Protein AF-A0A1N7B747-F1 (afdb_monomer)

Solvent-accessible surface area (backbone atoms only — not comparable to full-atom values): 20179 Å² total; per-residue (Å²): 132,94,66,78,78,57,37,46,50,71,60,48,48,53,53,44,42,54,52,52,53,54,42,43,75,76,70,49,91,70,92,67,55,51,69,54,52,53,54,49,34,42,75,73,53,39,35,42,80,45,71,60,94,89,54,96,56,47,30,40,25,69,22,74,66,39,51,50,52,51,52,52,54,51,47,70,76,54,73,73,61,86,43,60,37,65,49,50,54,48,46,47,53,51,39,43,48,52,28,66,46,71,64,88,61,69,70,73,42,52,61,50,47,53,64,40,40,72,53,39,61,69,42,41,79,65,37,79,80,69,80,90,83,75,68,55,66,72,58,50,50,54,50,51,50,52,47,49,51,55,52,51,52,50,57,51,46,47,54,53,49,40,53,49,51,54,49,50,52,53,51,51,54,49,53,59,60,71,51,87,66,54,76,65,55,50,49,51,54,46,53,54,48,55,50,50,48,51,67,27,66,51,31,42,36,47,50,55,35,51,48,51,62,67,34,70,66,55,39,47,53,47,49,52,21,43,54,53,45,63,70,36,79,63,42,71,75,47,52,74,65,60,45,51,44,60,77,39,39,71,61,50,53,52,50,51,52,47,54,43,50,50,50,54,55,49,48,58,50,53,52,54,48,47,71,68,67,50,54,57,58,57,54,36,52,53,50,49,53,50,52,51,51,51,52,53,50,61,70,42,52,88,80,52,61,99,84,58,83,83,88,72,82,82,84,69,92,74,80,81,83,86,50,79,86,74,65,72,81,88,60,87,86,68,77,69,78,80,79,81,77,77,85,81,133

Foldseek 3Di:
DPDDQKDFPVRQLVVQQVVVVVVVVVVDDDPDRSVVVVVVCVVVQQKDWDDDVPDPGIIIGGDPVNVVVVVVVVCVVDPPLLCLQVLVVVLLVLLLVLLVQQDDDPPVCVVVVVVVVVVVVVCCVVCVVPDDDHDDLVVSQVSLVVSLVSLVVSLVSLVVLLVVVVVLLVVLLVVLLPDPDDLVVNVVSVVVSLVCSCVPSNNVSLVSNVCQLPPPVNVVSLLVSLCSSLVDPSVVVDDPVSSVCSNCRSVSSVVSSVVSVVSSVVSVVVSVCVSVVCVSVVSSVVVVVVVVVVVVVVVCVVVDDPPDDPPDDPPPPDDDCPDPVVDDDDDPVPPPDDPDDDDDD

Secondary structure (DSSP, 8-state):
----S-EEHHHHHHHHHHHHHHHHHTT----S-HHHHHHHHHHTTSEEEE--TT-SS-EEEE-HHHHHHHHHHHHHHS--GGGHHHHHHHHHHHHHHHHHHT---HHHHHHHHHHHHHHHHHHHHHHTTT---PPPHHHHHHHHHHHHHHHHHHHHHHHHHHHHHHHHHHHHHHHHHH--S-HHHHHHHHHHHHHHHHSSHHHHHHHHHHHHHH-HHHHHHHHHHHHHHHTSGGGGSS-HHHHHHHHHHHHHHHHHHHHHHHHHHHHHHHHHHHHHS-HHHHHHHHHHHHHHHHHHHHHHTTTS-TT----------------GGG-----GGG------PPPP-

Radius of gyration: 31.15 Å; Cα contacts (8 Å, |Δi|>4): 191; chains: 1; bounding box: 78×59×97 Å

Mean predicted aligned error: 19.27 Å

Structure (mmCIF, N/CA/C/O backbone):
data_AF-A0A1N7B747-F1
#
_entry.id   AF-A0A1N7B747-F1
#
loop_
_atom_site.group_PDB
_atom_site.id
_atom_site.type_symbol
_atom_site.label_atom_id
_atom_site.label_alt_id
_atom_site.label_comp_id
_atom_site.label_asym_id
_atom_site.label_entity_id
_atom_site.label_seq_id
_atom_site.pdbx_PDB_ins_code
_atom_site.Cartn_x
_atom_site.Cartn_y
_atom_site.Cartn_z
_atom_site.occupancy
_atom_site.B_iso_or_equiv
_atom_site.auth_seq_id
_atom_site.auth_comp_id
_atom_site.auth_asym_id
_atom_site.auth_atom_id
_atom_site.pdbx_PDB_model_num
ATOM 1 N N . MET A 1 1 ? -12.633 -15.267 -12.187 1.00 35.94 1 MET A N 1
ATOM 2 C CA . MET A 1 1 ? -13.843 -14.835 -12.905 1.00 35.94 1 MET A CA 1
ATOM 3 C C . MET A 1 1 ? -13.486 -14.851 -14.373 1.00 35.94 1 MET A C 1
ATOM 5 O O . MET A 1 1 ? -13.011 -13.846 -14.883 1.00 35.94 1 MET A O 1
ATOM 9 N N . ASP A 1 2 ? -13.618 -16.017 -14.998 1.00 41.06 2 ASP A N 1
ATOM 10 C CA . ASP A 1 2 ? -13.737 -16.098 -16.451 1.00 41.06 2 ASP A CA 1
ATOM 11 C C . ASP A 1 2 ? -15.163 -15.655 -16.758 1.00 41.06 2 ASP A C 1
ATOM 13 O O . ASP A 1 2 ? -16.115 -16.383 -16.488 1.00 41.06 2 ASP A O 1
ATOM 17 N N . ALA A 1 3 ? -15.317 -14.395 -17.146 1.00 40.50 3 ALA A N 1
ATOM 18 C CA . ALA A 1 3 ? -16.609 -13.821 -17.477 1.00 40.50 3 ALA A CA 1
ATOM 19 C C . ALA A 1 3 ? -16.664 -13.653 -18.992 1.00 40.50 3 ALA A C 1
ATOM 21 O O . ALA A 1 3 ? -15.779 -13.018 -19.572 1.00 40.50 3 ALA A O 1
ATOM 22 N N . ASP A 1 4 ? -17.677 -14.266 -19.604 1.00 51.53 4 ASP A N 1
ATOM 23 C CA . ASP A 1 4 ? -18.026 -14.114 -21.013 1.00 51.53 4 ASP A CA 1
ATOM 24 C C . ASP A 1 4 ? -17.866 -12.657 -21.448 1.00 51.53 4 ASP A C 1
ATOM 26 O O . ASP A 1 4 ? -18.460 -11.747 -20.866 1.00 51.53 4 ASP A O 1
ATOM 30 N N . LYS A 1 5 ? -17.025 -12.436 -22.462 1.00 63.41 5 LYS A N 1
ATOM 31 C CA . LYS A 1 5 ? -16.704 -11.092 -22.959 1.00 63.41 5 LYS A CA 1
ATOM 32 C C . LYS A 1 5 ? -17.921 -10.375 -23.552 1.00 63.41 5 LYS A C 1
ATOM 34 O O . LYS A 1 5 ? -17.882 -9.157 -23.643 1.00 63.41 5 LYS A O 1
ATOM 39 N N . ALA A 1 6 ? -18.975 -11.106 -23.909 1.00 73.25 6 ALA A N 1
ATOM 40 C CA . ALA A 1 6 ? -20.223 -10.575 -24.436 1.00 73.25 6 ALA A CA 1
ATOM 41 C C . ALA A 1 6 ? -21.401 -11.446 -23.972 1.00 73.25 6 ALA A C 1
ATOM 43 O O . ALA A 1 6 ? -21.281 -12.670 -23.904 1.00 73.25 6 ALA A O 1
ATOM 44 N N . LEU A 1 7 ? -22.530 -10.816 -23.642 1.00 85.25 7 LEU A N 1
ATOM 45 C CA . LEU A 1 7 ? -23.758 -11.485 -23.218 1.00 85.25 7 LEU A CA 1
ATOM 46 C C . LEU A 1 7 ? -24.894 -11.212 -24.211 1.00 85.25 7 LEU A C 1
ATOM 48 O O . LEU A 1 7 ? -25.125 -10.049 -24.547 1.00 85.25 7 LEU A O 1
ATOM 52 N N . PRO A 1 8 ? -25.654 -12.238 -24.628 1.00 88.50 8 PRO A N 1
ATOM 53 C CA . PRO A 1 8 ? -26.875 -12.035 -25.398 1.00 88.50 8 PRO A CA 1
ATOM 54 C C . PRO A 1 8 ? -27.925 -11.228 -24.615 1.00 88.50 8 PRO A C 1
ATOM 56 O O . PRO A 1 8 ? -27.997 -11.319 -23.384 1.00 88.50 8 PRO A O 1
ATOM 59 N N . SER A 1 9 ? -28.753 -10.454 -25.323 1.00 87.44 9 SER A N 1
ATOM 60 C CA . SER A 1 9 ? -29.773 -9.561 -24.747 1.00 87.44 9 SER A CA 1
ATOM 61 C C . SER A 1 9 ? -30.687 -10.266 -23.741 1.00 87.44 9 SER A C 1
ATOM 63 O O . SER A 1 9 ? -30.866 -9.784 -22.619 1.00 87.44 9 SER A O 1
ATOM 65 N N . SER A 1 10 ? -31.210 -11.440 -24.107 1.00 88.75 10 SER A N 1
ATOM 66 C CA . SER A 1 10 ? -32.077 -12.254 -23.252 1.00 88.75 10 SER A CA 1
ATOM 67 C C . SER A 1 10 ? -31.413 -12.618 -21.917 1.00 88.75 10 SER A C 1
ATOM 69 O O . SER A 1 10 ? -32.000 -12.420 -20.851 1.00 88.75 10 SER A O 1
ATOM 71 N N . VAL A 1 11 ? -30.155 -13.061 -21.968 1.00 88.38 11 VAL A N 1
ATOM 72 C CA . VAL A 1 11 ? -29.364 -13.477 -20.802 1.00 88.38 11 VAL A CA 1
ATOM 73 C C . VAL A 1 11 ? -29.021 -12.286 -19.910 1.00 88.38 11 VAL A C 1
ATOM 75 O O . VAL A 1 11 ? -29.105 -12.394 -18.685 1.00 88.38 11 VAL A O 1
ATOM 78 N N . LEU A 1 12 ? -28.638 -11.148 -20.499 1.00 89.06 12 LEU A N 1
ATOM 79 C CA . LEU A 1 12 ? -28.344 -9.928 -19.746 1.00 89.06 12 LEU A CA 1
ATOM 80 C C . LEU A 1 12 ? -29.581 -9.448 -18.979 1.00 89.06 12 LEU A C 1
ATOM 82 O O . LEU A 1 12 ? -29.489 -9.173 -17.784 1.00 89.06 12 LEU A O 1
ATOM 86 N N . LEU A 1 13 ? -30.733 -9.369 -19.651 1.00 91.75 13 LEU A N 1
ATOM 87 C CA . LEU A 1 13 ? -31.974 -8.892 -19.042 1.00 91.75 13 LEU A CA 1
ATOM 88 C C . LEU A 1 13 ? -32.482 -9.833 -17.950 1.00 91.75 13 LEU A C 1
ATOM 90 O O . LEU A 1 13 ? -32.928 -9.354 -16.910 1.00 91.75 13 LEU A O 1
ATOM 94 N N . GLU A 1 14 ? -32.384 -11.150 -18.148 1.00 91.69 14 GLU A N 1
ATOM 95 C CA . GLU A 1 14 ? -32.767 -12.132 -17.130 1.00 91.69 14 GLU A CA 1
ATOM 96 C C . GLU A 1 14 ? -31.891 -12.014 -15.872 1.00 91.69 14 GLU A C 1
ATOM 98 O O . GLU A 1 14 ? -32.408 -11.969 -14.753 1.00 91.69 14 GLU A O 1
ATOM 103 N N . ARG A 1 15 ? -30.562 -11.931 -16.042 1.00 91.56 15 ARG A N 1
ATOM 104 C CA . ARG A 1 15 ? -29.622 -11.780 -14.919 1.00 91.56 15 ARG A CA 1
ATOM 105 C C . ARG A 1 15 ? -29.843 -10.464 -14.184 1.00 91.56 15 ARG A C 1
ATOM 107 O O . ARG A 1 15 ? -29.966 -10.467 -12.964 1.00 91.56 15 ARG A O 1
ATOM 114 N N . LEU A 1 16 ? -29.972 -9.365 -14.925 1.00 92.00 16 LEU A N 1
ATOM 115 C CA . LEU A 1 16 ? -30.206 -8.051 -14.341 1.00 92.00 16 LEU A CA 1
ATOM 116 C C . LEU A 1 16 ? -31.541 -7.988 -13.593 1.00 92.00 16 LEU A C 1
ATOM 118 O O . LEU A 1 16 ? -31.596 -7.411 -12.513 1.00 92.00 16 LEU A O 1
ATOM 122 N N . ALA A 1 17 ? -32.606 -8.591 -14.128 1.00 92.19 17 ALA A N 1
ATOM 123 C CA . ALA A 1 17 ? -33.892 -8.662 -13.437 1.00 92.19 17 ALA A CA 1
ATOM 124 C C . ALA A 1 17 ? -33.758 -9.359 -12.078 1.00 92.19 17 ALA A C 1
ATOM 126 O O . ALA A 1 17 ? -34.207 -8.826 -11.066 1.00 92.19 17 ALA A O 1
ATOM 127 N N . ARG A 1 18 ? -33.064 -10.503 -12.045 1.00 92.56 18 ARG A N 1
ATOM 128 C CA . ARG A 1 18 ? -32.796 -11.246 -10.809 1.00 92.56 18 ARG A CA 1
ATOM 129 C C . ARG A 1 18 ? -32.014 -10.415 -9.789 1.00 92.56 18 ARG A C 1
ATOM 131 O O . ARG A 1 18 ? -32.378 -10.409 -8.616 1.00 92.56 18 ARG A O 1
ATOM 138 N N . ASP A 1 19 ? -30.968 -9.720 -10.228 1.00 90.88 19 ASP A N 1
ATOM 139 C CA . ASP A 1 19 ? -30.115 -8.921 -9.343 1.00 90.88 19 ASP A CA 1
ATOM 140 C C . ASP A 1 19 ? -30.845 -7.676 -8.811 1.00 90.88 19 ASP A C 1
ATOM 142 O O . ASP A 1 19 ? -30.750 -7.358 -7.625 1.00 90.88 19 ASP A O 1
ATOM 146 N N . VAL A 1 20 ? -31.635 -7.000 -9.654 1.00 92.38 20 VAL A N 1
ATOM 147 C CA . VAL A 1 20 ? -32.470 -5.858 -9.247 1.00 92.38 20 VAL A CA 1
ATOM 148 C C . VAL A 1 20 ? -33.524 -6.290 -8.227 1.00 92.38 20 VAL A C 1
ATOM 150 O O . VAL A 1 20 ? -33.713 -5.605 -7.222 1.00 92.38 20 VAL A O 1
ATOM 153 N N . ASP A 1 21 ? -34.187 -7.426 -8.438 1.00 91.44 21 ASP A N 1
ATOM 154 C CA . ASP A 1 21 ? -35.187 -7.934 -7.495 1.00 91.44 21 ASP A CA 1
ATOM 155 C C . ASP A 1 21 ? -34.556 -8.341 -6.155 1.00 91.44 21 ASP A C 1
ATOM 157 O O . ASP A 1 21 ? -35.120 -8.062 -5.093 1.00 91.44 21 ASP A O 1
ATOM 161 N N . ALA A 1 22 ? -33.351 -8.921 -6.178 1.00 91.25 22 ALA A N 1
ATOM 162 C CA . ALA A 1 22 ? -32.595 -9.213 -4.965 1.00 91.25 22 ALA A CA 1
ATOM 163 C C . ALA A 1 22 ? -32.249 -7.933 -4.181 1.00 91.25 22 ALA A C 1
ATOM 165 O O . ALA A 1 22 ? -32.481 -7.879 -2.974 1.00 91.25 22 ALA A O 1
ATOM 166 N N . LEU A 1 23 ? -31.772 -6.880 -4.851 1.00 89.75 23 LEU A N 1
ATOM 167 C CA . LEU A 1 23 ? -31.433 -5.602 -4.208 1.00 89.75 23 LEU A CA 1
ATOM 168 C C . LEU A 1 23 ? -32.669 -4.868 -3.664 1.00 89.75 23 LEU A C 1
ATOM 170 O O . LEU A 1 23 ? -32.646 -4.333 -2.552 1.00 89.75 23 LEU A O 1
ATOM 174 N N . ARG A 1 24 ? -33.793 -4.911 -4.387 1.00 92.38 24 ARG A N 1
ATOM 175 C CA . ARG A 1 24 ? -35.076 -4.393 -3.884 1.00 92.38 24 ARG A CA 1
ATOM 176 C C . ARG A 1 24 ? -35.519 -5.120 -2.618 1.00 92.38 24 ARG A C 1
ATOM 178 O O . ARG A 1 24 ? -36.009 -4.486 -1.688 1.00 92.38 24 ARG A O 1
ATOM 185 N N . SER A 1 25 ? -35.312 -6.438 -2.548 1.00 90.38 25 SER A N 1
ATOM 186 C CA . SER A 1 25 ? -35.655 -7.226 -1.357 1.00 90.38 25 SER A CA 1
ATOM 187 C C . SER A 1 25 ? -34.831 -6.849 -0.118 1.00 90.38 25 SER A C 1
ATOM 189 O O . SER A 1 25 ? -35.300 -7.034 1.004 1.00 90.38 25 SER A O 1
ATOM 191 N N . THR A 1 26 ? -33.642 -6.263 -0.307 1.00 90.62 26 THR A N 1
ATOM 192 C CA . THR A 1 26 ? -32.795 -5.732 0.773 1.00 90.62 26 THR A CA 1
ATOM 193 C C . THR A 1 26 ? -33.096 -4.273 1.137 1.00 90.62 26 THR A C 1
ATOM 195 O O . THR A 1 26 ? -32.460 -3.738 2.040 1.00 90.62 26 THR A O 1
ATOM 198 N N . GLY A 1 27 ? -34.084 -3.645 0.487 1.00 89.12 27 GLY A N 1
ATOM 199 C CA . GLY A 1 27 ? -34.532 -2.280 0.777 1.00 89.12 27 GLY A CA 1
ATOM 200 C C . GLY A 1 27 ? -33.905 -1.186 -0.093 1.00 89.12 27 GLY A C 1
ATOM 201 O O . GLY A 1 27 ? -34.095 -0.012 0.213 1.00 89.12 27 GLY A O 1
ATOM 202 N N . GLU A 1 28 ? -33.183 -1.542 -1.160 1.00 89.81 28 GLU A N 1
ATOM 203 C CA . GLU A 1 28 ? -32.617 -0.570 -2.105 1.00 89.81 28 GLU A CA 1
ATOM 204 C C . GLU A 1 28 ? -33.691 -0.017 -3.055 1.00 89.81 28 GLU A C 1
ATOM 206 O O . GLU A 1 28 ? -34.501 -0.768 -3.612 1.00 89.81 28 GLU A O 1
ATOM 211 N N . ASP A 1 29 ? -33.676 1.299 -3.280 1.00 90.19 29 ASP A N 1
ATOM 212 C CA . ASP A 1 29 ? -34.611 1.967 -4.190 1.00 90.19 29 ASP A CA 1
ATOM 213 C C . ASP A 1 29 ? -34.092 1.934 -5.635 1.00 90.19 29 ASP A C 1
ATOM 215 O O . ASP A 1 29 ? -33.293 2.764 -6.072 1.00 90.19 29 ASP A O 1
ATOM 219 N N . LEU A 1 30 ? -34.557 0.935 -6.386 1.00 87.25 30 LEU A N 1
ATOM 220 C CA . LEU A 1 30 ? -34.273 0.759 -7.810 1.00 87.25 30 LEU A CA 1
ATOM 221 C C . LEU A 1 30 ? -35.584 0.853 -8.607 1.00 87.25 30 LEU A C 1
ATOM 223 O O . LEU A 1 30 ? -36.198 -0.180 -8.894 1.00 87.25 30 LEU A O 1
ATOM 227 N N . PRO A 1 31 ? -36.055 2.062 -8.964 1.00 87.88 31 PRO A N 1
ATOM 228 C CA . PRO A 1 31 ? -37.403 2.267 -9.499 1.00 87.88 31 PRO A CA 1
ATOM 229 C C . PRO A 1 31 ? -37.558 1.884 -10.978 1.00 87.88 31 PRO A C 1
ATOM 231 O O . PRO A 1 31 ? -38.681 1.760 -11.466 1.00 87.88 31 PRO A O 1
ATOM 234 N N . GLN A 1 32 ? -36.460 1.712 -11.721 1.00 89.69 32 GLN A N 1
ATOM 235 C CA . GLN A 1 32 ? -36.519 1.489 -13.168 1.00 89.69 32 GLN A CA 1
ATOM 236 C C . GLN A 1 32 ? -36.651 -0.006 -13.507 1.00 89.69 32 GLN A C 1
ATOM 238 O O . GLN A 1 32 ? -36.288 -0.892 -12.729 1.00 89.69 32 GLN A O 1
ATOM 243 N N . ALA A 1 33 ? -37.193 -0.311 -14.687 1.00 90.56 33 ALA A N 1
ATOM 244 C CA . ALA A 1 33 ? -37.196 -1.676 -15.210 1.00 90.56 33 ALA A CA 1
ATOM 245 C C . ALA A 1 33 ? -35.784 -2.074 -15.699 1.00 90.56 33 ALA A C 1
ATOM 247 O O . ALA A 1 33 ? -35.046 -1.200 -16.161 1.00 90.56 33 ALA A O 1
ATOM 248 N N . PRO A 1 34 ? -35.405 -3.368 -15.683 1.00 89.62 34 PRO A N 1
ATOM 249 C CA . PRO A 1 34 ? -34.098 -3.836 -16.167 1.00 89.62 34 PRO A CA 1
ATOM 250 C C . PRO A 1 34 ? -33.742 -3.329 -17.574 1.00 89.62 34 PRO A C 1
ATOM 252 O O . PRO A 1 34 ? -32.615 -2.911 -17.822 1.00 89.62 34 PRO A O 1
ATOM 255 N N . GLN A 1 35 ? -34.719 -3.271 -18.482 1.00 90.50 35 GLN A N 1
ATOM 256 C CA . GLN A 1 35 ? -34.530 -2.752 -19.841 1.00 90.50 35 GLN A CA 1
ATOM 257 C C . GLN A 1 35 ? -34.165 -1.259 -19.853 1.00 90.50 35 GLN A C 1
ATOM 259 O O . GLN A 1 35 ? -33.370 -0.825 -20.683 1.00 90.50 35 GLN A O 1
ATOM 264 N N . ALA A 1 36 ? -34.732 -0.475 -18.932 1.00 91.00 36 ALA A N 1
ATOM 265 C CA . ALA A 1 36 ? -34.453 0.952 -18.815 1.00 91.00 36 ALA A CA 1
ATOM 266 C C . ALA A 1 36 ? -33.046 1.208 -18.253 1.00 91.00 36 ALA A C 1
ATOM 268 O O . ALA A 1 36 ? -32.365 2.103 -18.742 1.00 91.00 36 ALA A O 1
ATOM 269 N N . TYR A 1 37 ? -32.575 0.382 -17.313 1.00 92.12 37 TYR A N 1
ATOM 270 C CA . TYR A 1 37 ? -31.189 0.439 -16.834 1.00 92.12 37 TYR A CA 1
ATOM 271 C C . TYR A 1 37 ? -30.182 0.121 -17.943 1.00 92.12 37 TYR A C 1
ATOM 273 O O . TYR A 1 37 ? -29.214 0.854 -18.120 1.00 92.12 37 TYR A O 1
ATOM 281 N N . VAL A 1 38 ? -30.432 -0.921 -18.745 1.00 91.50 38 VAL A N 1
ATOM 282 C CA . VAL A 1 38 ? -29.564 -1.254 -19.888 1.00 91.50 38 VAL A CA 1
ATOM 283 C C . VAL A 1 38 ? -29.529 -0.114 -20.908 1.00 91.50 38 VAL A C 1
ATOM 285 O O . VAL A 1 38 ? -28.454 0.242 -21.387 1.00 91.50 38 VAL A O 1
ATOM 288 N N . ALA A 1 39 ? -30.679 0.492 -21.220 1.00 91.19 39 ALA A N 1
ATOM 289 C CA . ALA A 1 39 ? -30.747 1.636 -22.129 1.00 91.19 39 ALA A CA 1
ATOM 290 C C . ALA A 1 39 ? -29.972 2.853 -21.595 1.00 91.19 39 ALA A C 1
ATOM 292 O O . ALA A 1 39 ? -29.249 3.504 -22.349 1.00 91.19 39 ALA A O 1
ATOM 293 N N . GLU A 1 40 ? -30.075 3.129 -20.296 1.00 92.25 40 GLU A N 1
ATOM 294 C CA . GLU A 1 40 ? -29.332 4.209 -19.650 1.00 92.25 40 GLU A CA 1
ATOM 295 C C . GLU A 1 40 ? -27.820 3.953 -19.687 1.00 92.25 40 GLU A C 1
ATOM 297 O O . GLU A 1 40 ? -27.050 4.826 -20.081 1.00 92.25 40 GLU A O 1
ATOM 302 N N . TRP A 1 41 ? -27.375 2.735 -19.374 1.00 93.12 41 TRP A N 1
ATOM 303 C CA . TRP A 1 41 ? -25.956 2.372 -19.414 1.00 93.12 41 TRP A CA 1
ATOM 304 C C . TRP A 1 41 ? -25.362 2.395 -20.825 1.00 93.12 41 TRP A C 1
ATOM 306 O O . TRP A 1 41 ? -24.183 2.712 -20.982 1.00 93.12 41 TRP A O 1
ATOM 316 N N . LEU A 1 42 ? -26.158 2.118 -21.861 1.00 90.00 42 LEU A N 1
ATOM 317 C CA . LEU A 1 42 ? -25.749 2.346 -23.250 1.00 90.00 42 LEU A CA 1
ATOM 318 C C . LEU A 1 42 ? -25.581 3.840 -23.546 1.00 90.00 42 LEU A C 1
ATOM 320 O O . LEU A 1 42 ? -24.564 4.233 -24.112 1.00 90.00 42 LEU A O 1
ATOM 324 N N . ASN A 1 43 ? -26.545 4.674 -23.140 1.00 90.75 43 ASN A N 1
ATOM 325 C CA . ASN A 1 43 ? -26.493 6.125 -23.357 1.00 90.75 43 ASN A CA 1
ATOM 326 C C . ASN A 1 43 ? -25.312 6.778 -22.630 1.00 90.75 43 ASN A C 1
ATOM 328 O O . ASN A 1 43 ? -24.694 7.703 -23.153 1.00 90.75 43 ASN A O 1
ATOM 332 N N . GLN A 1 44 ? -24.980 6.282 -21.440 1.00 89.31 44 GLN A N 1
ATOM 333 C CA . GLN A 1 44 ? -23.847 6.754 -20.650 1.00 89.31 44 GLN A CA 1
ATOM 334 C C . GLN A 1 44 ? -22.497 6.185 -21.127 1.00 89.31 44 GLN A C 1
ATOM 336 O O . GLN A 1 44 ? -21.454 6.617 -20.640 1.00 89.31 44 GLN A O 1
ATOM 341 N N . GLY A 1 45 ? -22.489 5.224 -22.060 1.00 85.69 45 GLY A N 1
ATOM 342 C CA . GLY A 1 45 ? -21.270 4.612 -22.605 1.00 85.69 45 GLY A CA 1
ATOM 343 C C . GLY A 1 45 ? -20.631 3.536 -21.717 1.00 85.69 45 GLY A C 1
ATOM 344 O O . GLY A 1 45 ? -19.450 3.224 -21.868 1.00 85.69 45 GLY A O 1
ATOM 345 N N . TRP A 1 46 ? -21.382 2.968 -20.773 1.00 85.31 46 TRP A N 1
ATOM 346 C CA . TRP A 1 46 ? -20.906 1.915 -19.867 1.00 85.31 46 TRP A CA 1
ATOM 347 C C . TRP A 1 46 ? -21.021 0.531 -20.516 1.00 85.31 46 TRP A C 1
ATOM 349 O O . TRP A 1 46 ? -20.230 -0.370 -20.231 1.00 85.31 46 TRP A O 1
ATOM 359 N N . LEU A 1 47 ? -21.990 0.380 -21.421 1.00 87.75 47 LEU A N 1
ATOM 360 C CA . LEU A 1 47 ? -22.182 -0.798 -22.257 1.00 87.75 47 LEU A CA 1
ATOM 361 C C . LEU A 1 47 ? -21.951 -0.458 -23.728 1.00 87.75 47 LEU A C 1
ATOM 363 O O . LEU A 1 47 ? -22.293 0.630 -24.192 1.00 87.75 47 LEU A O 1
ATOM 367 N N . THR A 1 48 ? -21.446 -1.426 -24.481 1.00 81.00 48 THR A N 1
ATOM 368 C CA . THR A 1 48 ? -21.427 -1.410 -25.943 1.00 81.00 48 THR A CA 1
ATOM 369 C C . THR A 1 48 ? -22.309 -2.527 -26.481 1.00 81.00 48 THR A C 1
ATOM 371 O O . THR A 1 48 ? -22.355 -3.636 -25.951 1.00 81.00 48 THR A O 1
ATOM 374 N N . ARG A 1 49 ? -23.046 -2.210 -27.548 1.00 85.69 49 ARG A N 1
ATOM 375 C CA . ARG A 1 49 ? -23.983 -3.122 -28.205 1.00 85.69 49 ARG A CA 1
ATOM 376 C C . ARG A 1 49 ? -23.436 -3.549 -29.555 1.00 85.69 49 ARG A C 1
ATOM 378 O O . ARG A 1 49 ? -23.058 -2.696 -30.361 1.00 85.69 49 ARG A O 1
ATOM 385 N N . ARG A 1 50 ? -23.435 -4.851 -29.825 1.00 75.62 50 ARG A N 1
ATOM 386 C CA . ARG A 1 50 ? -22.981 -5.427 -31.093 1.00 75.62 50 ARG A CA 1
ATOM 387 C C . ARG A 1 50 ? -24.027 -6.386 -31.636 1.00 75.62 50 ARG A C 1
ATOM 389 O O . ARG A 1 50 ? -24.723 -7.058 -30.888 1.00 75.62 50 ARG A O 1
ATOM 396 N N . PHE A 1 51 ? -24.111 -6.458 -32.959 1.00 77.06 51 PHE A N 1
ATOM 397 C CA . PHE A 1 51 ? -24.924 -7.450 -33.655 1.00 77.06 51 PHE A CA 1
ATOM 398 C C . PHE A 1 51 ? -24.014 -8.241 -34.602 1.00 77.06 51 PHE A C 1
ATOM 400 O O . PHE A 1 51 ? -23.836 -7.844 -35.759 1.00 77.06 51 PHE A O 1
ATOM 407 N N . PRO A 1 52 ? -23.320 -9.280 -34.098 1.00 70.31 52 PRO A N 1
ATOM 408 C CA . PRO A 1 52 ? -22.424 -10.088 -34.914 1.00 70.31 52 PRO A CA 1
ATOM 409 C C . PRO A 1 52 ? -23.172 -10.759 -36.072 1.00 70.31 52 PRO A C 1
ATOM 411 O O . PRO A 1 52 ? -24.328 -11.161 -35.943 1.00 70.31 52 PRO A O 1
ATOM 414 N N . ALA A 1 53 ? -22.509 -10.905 -37.220 1.00 60.34 53 ALA A N 1
ATOM 415 C CA . ALA A 1 53 ? -23.112 -11.547 -38.383 1.00 60.34 53 ALA A CA 1
ATOM 416 C C . ALA A 1 53 ? -23.455 -13.016 -38.070 1.00 60.34 53 ALA A C 1
ATOM 418 O O . ALA A 1 53 ? -22.564 -13.817 -37.796 1.00 60.34 53 ALA A O 1
ATOM 419 N N . GLY A 1 54 ? -24.746 -13.359 -38.125 1.00 70.50 54 GLY A N 1
ATOM 420 C CA . GLY A 1 54 ? -25.255 -14.697 -37.803 1.00 70.50 54 GLY A CA 1
ATOM 421 C C . GLY A 1 54 ? -25.696 -14.890 -36.348 1.00 70.50 54 GLY A C 1
ATOM 422 O O . GLY A 1 54 ? -26.139 -15.986 -36.010 1.00 70.50 54 GLY A O 1
ATOM 423 N N . ALA A 1 55 ? -25.611 -13.859 -35.500 1.00 72.00 55 ALA A N 1
ATOM 424 C CA . ALA A 1 55 ? -26.129 -13.922 -34.138 1.00 72.00 55 ALA A CA 1
ATOM 425 C C . ALA A 1 55 ? -27.674 -13.877 -34.122 1.00 72.00 55 ALA A C 1
ATOM 427 O O . ALA A 1 55 ? -28.274 -13.120 -34.890 1.00 72.00 55 ALA A O 1
ATOM 428 N N . PRO A 1 56 ? -28.332 -14.673 -33.257 1.00 78.00 56 PRO A N 1
ATOM 429 C CA . PRO A 1 56 ? -29.789 -14.683 -33.131 1.00 78.00 56 PRO A CA 1
ATOM 430 C C . PRO A 1 56 ? -30.344 -13.441 -32.416 1.00 78.00 56 PRO A C 1
ATOM 432 O O . PRO A 1 56 ? -31.517 -13.118 -32.588 1.00 78.00 56 P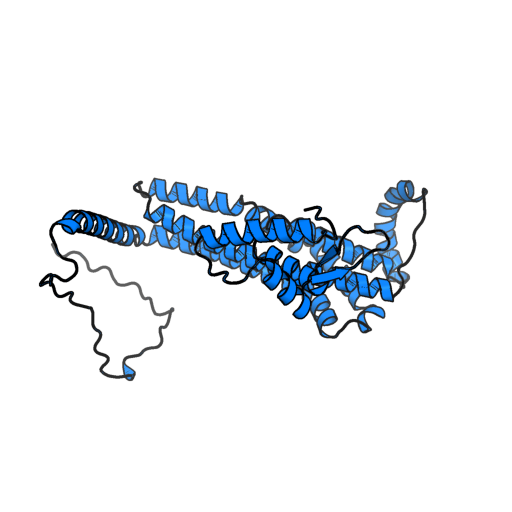RO A O 1
ATOM 435 N N . GLU A 1 57 ? -29.524 -12.743 -31.626 1.00 84.62 57 GLU A N 1
ATOM 436 C CA . GLU A 1 57 ? -29.902 -11.535 -30.890 1.00 84.62 57 GLU A CA 1
ATOM 437 C C . GLU A 1 57 ? -28.712 -10.579 -30.696 1.00 84.62 57 GLU A C 1
ATOM 439 O O . GLU A 1 57 ? -27.569 -10.914 -31.005 1.00 84.62 57 GLU A O 1
ATOM 444 N N . GLU A 1 58 ? -29.000 -9.363 -30.221 1.00 83.19 58 GLU A N 1
ATOM 445 C CA . GLU A 1 58 ? -27.989 -8.355 -29.884 1.00 83.19 58 GLU A CA 1
ATOM 446 C C . GLU A 1 58 ? -27.156 -8.808 -28.680 1.00 83.19 58 GLU A C 1
ATOM 448 O O . GLU A 1 58 ? -27.693 -9.283 -27.679 1.00 83.19 58 GLU A O 1
ATOM 453 N N . GLU A 1 59 ? -25.841 -8.628 -28.775 1.00 84.06 59 GLU A N 1
ATOM 454 C CA . GLU A 1 59 ? -24.893 -8.907 -27.703 1.00 84.06 59 GLU A CA 1
ATOM 455 C C . GLU A 1 59 ? -24.435 -7.604 -27.044 1.00 84.06 59 GLU A C 1
ATOM 457 O O . GLU A 1 59 ? -24.225 -6.577 -27.702 1.00 84.06 59 GLU A O 1
ATOM 462 N N . TYR A 1 60 ? -24.258 -7.663 -25.731 1.00 85.56 60 TYR A N 1
ATOM 463 C CA . TYR A 1 60 ? -23.831 -6.558 -24.890 1.00 85.56 60 TYR A CA 1
ATOM 464 C C . TYR A 1 60 ? -22.516 -6.898 -24.205 1.00 85.56 60 TYR A C 1
ATOM 466 O O . TYR A 1 60 ? -22.361 -7.970 -23.618 1.00 85.56 60 TYR A O 1
ATOM 474 N N . GLU A 1 61 ? -21.585 -5.958 -24.240 1.00 82.75 61 GLU A N 1
ATOM 475 C CA . GLU A 1 61 ? -20.305 -6.050 -23.545 1.00 82.75 61 GLU A CA 1
ATOM 476 C C . GLU A 1 61 ? -20.051 -4.766 -22.745 1.00 82.75 61 GLU A C 1
ATOM 478 O O . GLU A 1 61 ? -20.641 -3.716 -23.010 1.00 82.75 61 GLU A O 1
ATOM 483 N N . LEU A 1 62 ? -19.197 -4.851 -21.725 1.00 83.44 62 LEU A N 1
ATOM 484 C CA . LEU A 1 62 ? -18.740 -3.666 -20.998 1.00 83.44 62 LEU A CA 1
ATOM 485 C C . LEU A 1 62 ? -17.792 -2.855 -21.884 1.00 83.44 62 LEU A C 1
ATOM 487 O O . LEU A 1 62 ? -16.914 -3.426 -22.537 1.00 83.44 62 LEU A O 1
ATOM 491 N N . SER A 1 63 ? -17.902 -1.525 -21.836 1.00 82.38 63 SER A N 1
ATOM 492 C CA . SER A 1 63 ? -16.893 -0.657 -22.447 1.00 82.38 63 SER A CA 1
ATOM 493 C C . SER A 1 63 ? -15.537 -0.796 -21.742 1.00 82.38 63 SER A C 1
ATOM 495 O O . SER A 1 63 ? -15.439 -1.256 -20.597 1.00 82.38 63 SER A O 1
ATOM 497 N N . ALA A 1 64 ? -14.454 -0.403 -22.418 1.00 70.75 64 ALA A N 1
ATOM 498 C CA . ALA A 1 64 ? -13.105 -0.482 -21.853 1.00 70.75 64 ALA A CA 1
ATOM 499 C C . ALA A 1 64 ? -12.961 0.402 -20.599 1.00 70.75 64 ALA A C 1
ATOM 501 O O . ALA A 1 64 ? -12.294 0.031 -19.624 1.00 70.75 64 ALA A O 1
ATOM 502 N N . GLU A 1 65 ? -13.631 1.550 -20.612 1.00 74.94 65 GLU A N 1
ATOM 503 C CA . GLU A 1 65 ? -13.726 2.513 -19.526 1.00 74.94 65 GLU A CA 1
ATOM 504 C C . GLU A 1 65 ? -14.508 1.922 -18.348 1.00 74.94 65 GLU A C 1
ATOM 506 O O . GLU A 1 65 ? -14.010 1.937 -17.219 1.00 74.94 65 GLU A O 1
ATOM 511 N N . ALA A 1 66 ? -15.670 1.308 -18.604 1.00 78.94 66 ALA A N 1
ATOM 512 C CA . ALA A 1 66 ? -16.471 0.651 -17.571 1.00 78.94 66 ALA A CA 1
ATOM 513 C C . ALA A 1 66 ? -15.729 -0.527 -16.935 1.00 78.94 66 ALA A C 1
ATOM 515 O O . ALA A 1 66 ? -15.709 -0.662 -15.713 1.00 78.94 66 ALA A O 1
ATOM 516 N N . LEU A 1 67 ? -15.038 -1.343 -17.735 1.00 75.88 67 LEU A N 1
ATOM 517 C CA . LEU A 1 67 ? -14.218 -2.441 -17.228 1.00 75.88 67 LEU A CA 1
ATOM 518 C C . LEU A 1 67 ? -13.073 -1.927 -16.340 1.00 75.88 67 LEU A C 1
ATOM 520 O O . LEU A 1 67 ? -12.734 -2.546 -15.330 1.00 75.88 67 LEU A O 1
ATOM 524 N N . THR A 1 68 ? -12.481 -0.784 -16.691 1.00 69.81 68 THR A N 1
ATOM 525 C CA . THR A 1 68 ? -11.424 -0.144 -15.895 1.00 69.81 68 THR A CA 1
ATOM 526 C C . THR A 1 68 ? -11.963 0.397 -14.575 1.00 69.81 68 THR A C 1
ATOM 528 O O . THR A 1 68 ? -11.380 0.108 -13.529 1.00 69.81 68 THR A O 1
ATOM 531 N N . ALA A 1 69 ? -13.103 1.090 -14.596 1.00 77.94 69 ALA A N 1
ATOM 532 C CA . ALA A 1 69 ? -13.775 1.568 -13.391 1.00 77.94 69 ALA A CA 1
ATOM 533 C C . ALA A 1 69 ? -14.197 0.409 -12.472 1.00 77.94 69 ALA A C 1
ATOM 535 O O . ALA A 1 69 ? -13.957 0.451 -11.265 1.00 77.94 69 ALA A O 1
ATOM 536 N N . LEU A 1 70 ? -14.749 -0.670 -13.035 1.00 77.38 70 LEU A N 1
ATOM 537 C CA . LEU A 1 70 ? -15.185 -1.834 -12.266 1.00 77.38 70 LEU A CA 1
ATOM 538 C C . LEU A 1 70 ? -14.001 -2.556 -11.615 1.00 77.38 70 LEU A C 1
ATOM 540 O O . LEU A 1 70 ? -14.078 -2.931 -10.445 1.00 77.38 70 LEU A O 1
ATOM 544 N N . ARG A 1 71 ? -12.876 -2.705 -12.331 1.00 68.25 71 ARG A N 1
ATOM 545 C CA . ARG A 1 71 ? -11.627 -3.231 -11.753 1.00 68.25 71 ARG A CA 1
ATOM 546 C C . ARG A 1 71 ? -11.122 -2.360 -10.608 1.00 68.25 71 ARG A C 1
ATOM 548 O O . ARG A 1 71 ? -10.737 -2.908 -9.580 1.00 68.25 71 ARG A O 1
ATOM 555 N N . PHE A 1 72 ? -11.152 -1.039 -10.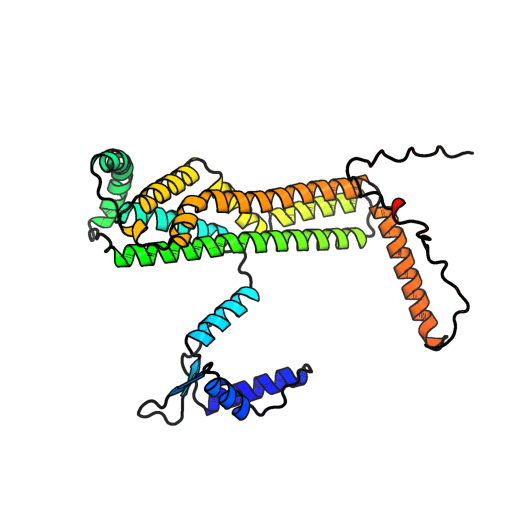770 1.00 75.69 72 PHE A N 1
ATOM 556 C CA . PHE A 1 72 ? -10.743 -0.092 -9.734 1.00 75.69 72 PHE A CA 1
ATOM 557 C C . PHE A 1 72 ? -11.601 -0.238 -8.468 1.00 75.69 72 PHE A C 1
ATOM 559 O O . PHE A 1 72 ? -11.065 -0.501 -7.394 1.00 75.69 72 PHE A O 1
ATOM 566 N N . VAL A 1 73 ? -12.931 -0.181 -8.594 1.00 78.12 73 VAL A N 1
ATOM 567 C CA . VAL A 1 73 ? -13.858 -0.320 -7.455 1.00 78.12 73 VAL A CA 1
ATOM 568 C C . VAL A 1 73 ? -13.760 -1.706 -6.811 1.00 78.12 73 VAL A C 1
ATOM 570 O O . VAL A 1 73 ? -13.719 -1.823 -5.589 1.00 78.12 73 VAL A O 1
ATOM 573 N N . THR A 1 74 ? -13.644 -2.770 -7.609 1.00 69.69 74 THR A N 1
ATOM 574 C CA . THR A 1 74 ? -13.461 -4.135 -7.084 1.00 69.69 74 THR A CA 1
ATOM 575 C C . THR A 1 74 ? -12.137 -4.272 -6.328 1.00 69.69 74 THR A C 1
ATOM 577 O O . THR A 1 74 ? -12.076 -4.977 -5.319 1.00 69.69 74 THR A O 1
ATOM 580 N N . GLY A 1 75 ? -11.089 -3.577 -6.782 1.00 59.94 75 GLY A N 1
ATOM 581 C CA . GLY A 1 75 ? -9.809 -3.476 -6.082 1.00 59.94 75 GLY A CA 1
ATOM 582 C C . GLY A 1 75 ? -9.927 -2.788 -4.721 1.00 59.94 75 GLY A C 1
ATOM 583 O O . GLY A 1 75 ? -9.321 -3.255 -3.761 1.00 59.94 75 GLY A O 1
ATOM 584 N N . LEU A 1 76 ? -10.762 -1.749 -4.608 1.00 67.88 76 LEU A N 1
ATOM 585 C CA . LEU A 1 76 ? -11.053 -1.084 -3.330 1.00 67.88 76 LEU A CA 1
ATOM 586 C C . LEU A 1 76 ? -11.834 -1.986 -2.359 1.00 67.88 76 LEU A C 1
ATOM 588 O O . LEU A 1 76 ? -11.596 -1.945 -1.155 1.00 67.88 76 LEU A O 1
ATOM 592 N N . LEU A 1 77 ? -12.756 -2.812 -2.868 1.00 65.00 77 LEU A N 1
ATOM 593 C CA . LEU A 1 77 ? -13.629 -3.666 -2.050 1.00 65.00 77 LEU A CA 1
ATOM 594 C C . LEU A 1 77 ? -12.958 -4.954 -1.545 1.00 65.00 77 LEU A C 1
ATOM 596 O O . LEU A 1 77 ? -13.409 -5.530 -0.556 1.00 65.00 77 LEU A O 1
ATOM 600 N N . LYS A 1 78 ? -11.898 -5.434 -2.208 1.00 52.28 78 LYS A N 1
ATOM 601 C CA . LYS A 1 78 ? -11.118 -6.608 -1.777 1.00 52.28 78 LYS A CA 1
ATOM 602 C C . LYS A 1 78 ? -9.615 -6.302 -1.796 1.00 52.28 78 LYS A C 1
ATOM 604 O O . LYS A 1 78 ? -8.932 -6.734 -2.732 1.00 52.28 78 LYS A O 1
ATOM 609 N N . PRO A 1 79 ? -9.081 -5.611 -0.770 1.00 49.72 79 PRO A N 1
ATOM 610 C CA . PRO A 1 79 ? -7.645 -5.388 -0.634 1.00 49.72 79 PRO A CA 1
ATOM 611 C C . PRO A 1 79 ? -6.925 -6.739 -0.550 1.00 49.72 79 PRO A C 1
ATOM 613 O O . PRO A 1 79 ? -7.124 -7.513 0.386 1.00 49.72 79 PRO A O 1
ATOM 616 N N . ARG A 1 80 ? -6.117 -7.073 -1.559 1.00 48.09 80 ARG A N 1
ATOM 617 C CA . ARG A 1 80 ? -5.316 -8.305 -1.566 1.00 48.09 80 ARG A CA 1
ATOM 618 C C . ARG A 1 80 ? -4.031 -8.067 -0.775 1.00 48.09 80 ARG A C 1
ATOM 620 O O . ARG A 1 80 ? -3.030 -7.647 -1.339 1.00 48.09 80 ARG A O 1
ATOM 627 N N . THR A 1 81 ? -4.065 -8.350 0.523 1.00 45.50 81 THR A N 1
ATOM 628 C CA . THR A 1 81 ? -2.948 -8.149 1.465 1.00 45.50 81 THR A CA 1
ATOM 629 C C . THR A 1 81 ? -1.794 -9.151 1.307 1.00 45.50 81 THR A C 1
ATOM 631 O O . THR A 1 81 ? -0.691 -8.881 1.764 1.00 45.50 81 THR A O 1
ATOM 634 N N . THR A 1 82 ? -1.992 -10.272 0.607 1.00 46.22 82 THR A N 1
ATOM 635 C CA . THR A 1 82 ? -1.005 -11.367 0.473 1.00 46.22 82 THR A CA 1
ATOM 636 C C . THR A 1 82 ? 0.081 -11.141 -0.598 1.00 46.22 82 THR A C 1
ATOM 638 O O . THR A 1 82 ? 0.863 -12.045 -0.877 1.00 46.22 82 THR A O 1
ATOM 641 N N . ALA A 1 83 ? 0.124 -9.977 -1.258 1.00 50.94 83 ALA A N 1
ATOM 642 C CA . ALA A 1 83 ? 0.863 -9.799 -2.516 1.00 50.94 83 ALA A CA 1
ATOM 643 C C . ALA A 1 83 ? 2.113 -8.898 -2.443 1.00 50.94 83 ALA A C 1
ATOM 645 O O . ALA A 1 83 ? 2.845 -8.810 -3.427 1.00 50.94 83 ALA A O 1
ATOM 646 N N . THR A 1 84 ? 2.390 -8.234 -1.322 1.00 54.97 84 THR A N 1
ATOM 647 C CA . THR A 1 84 ? 3.424 -7.182 -1.250 1.00 54.97 84 THR A CA 1
ATOM 648 C C . THR A 1 84 ? 4.860 -7.697 -1.395 1.00 54.97 84 THR A C 1
ATOM 650 O O . THR A 1 84 ? 5.660 -7.075 -2.093 1.00 54.97 84 THR A O 1
ATOM 653 N N . GLU A 1 85 ? 5.191 -8.862 -0.830 1.00 50.34 85 GLU A N 1
ATOM 654 C CA . GLU A 1 85 ? 6.528 -9.471 -0.959 1.00 50.34 85 GLU A CA 1
ATOM 655 C C . GLU A 1 85 ? 6.809 -9.946 -2.394 1.00 50.34 85 GLU A C 1
ATOM 657 O O . GLU A 1 85 ? 7.822 -9.581 -2.996 1.00 50.34 85 GLU A O 1
ATOM 662 N N . SER A 1 86 ? 5.879 -10.710 -2.979 1.00 55.28 86 SER A N 1
ATOM 663 C CA . SER A 1 86 ? 6.003 -11.210 -4.353 1.00 55.28 86 SER A CA 1
ATOM 664 C C . SER A 1 86 ? 6.078 -10.061 -5.361 1.00 55.28 86 SER A C 1
ATOM 666 O O . SER A 1 86 ? 6.880 -10.112 -6.290 1.00 55.28 86 SER A O 1
ATOM 668 N N . ARG A 1 87 ? 5.314 -8.983 -5.147 1.00 64.94 87 ARG A N 1
ATOM 669 C CA . ARG A 1 87 ? 5.338 -7.798 -6.012 1.00 64.94 87 ARG A CA 1
ATOM 670 C C . ARG A 1 87 ? 6.660 -7.044 -5.948 1.00 64.94 87 ARG A C 1
ATOM 672 O O . ARG A 1 87 ? 7.178 -6.703 -7.006 1.00 64.94 87 ARG A O 1
ATOM 679 N N . LEU A 1 88 ? 7.241 -6.814 -4.764 1.00 63.59 88 LEU A N 1
ATOM 680 C CA . LEU A 1 88 ? 8.557 -6.164 -4.686 1.00 63.59 88 LEU A CA 1
ATOM 681 C C . LEU A 1 88 ? 9.637 -7.019 -5.350 1.00 63.59 88 LEU A C 1
ATOM 683 O O . LEU A 1 88 ? 10.453 -6.488 -6.096 1.00 63.59 88 LEU A O 1
ATOM 687 N N . SER A 1 89 ? 9.619 -8.334 -5.123 1.00 64.56 89 SER A N 1
ATOM 688 C CA . SER A 1 89 ? 10.546 -9.254 -5.787 1.00 64.56 89 SER A CA 1
ATOM 689 C C . SER A 1 89 ? 10.423 -9.173 -7.314 1.00 64.56 89 SER A C 1
ATOM 691 O O . SER A 1 89 ? 11.434 -9.083 -8.010 1.00 64.56 89 SER A O 1
ATOM 693 N N . VAL A 1 90 ? 9.194 -9.095 -7.838 1.00 71.88 90 VAL A N 1
ATOM 694 C CA . VAL A 1 90 ? 8.934 -8.881 -9.269 1.00 71.88 90 VAL A CA 1
ATOM 695 C C . VAL A 1 90 ? 9.451 -7.522 -9.740 1.00 71.88 90 VAL A C 1
ATOM 697 O O . VAL A 1 90 ? 10.091 -7.468 -10.783 1.00 71.88 90 VAL A O 1
ATOM 700 N N . VAL A 1 91 ? 9.235 -6.442 -8.987 1.00 71.06 91 VAL A N 1
ATOM 701 C CA . VAL A 1 91 ? 9.729 -5.098 -9.334 1.00 71.06 91 VAL A CA 1
ATOM 702 C C . VAL A 1 91 ? 11.257 -5.061 -9.370 1.00 71.06 91 VAL A C 1
ATOM 704 O O . VAL A 1 91 ? 11.816 -4.568 -10.346 1.00 71.06 91 VAL A O 1
ATOM 707 N N . ILE A 1 92 ? 11.934 -5.621 -8.359 1.00 70.00 92 ILE A N 1
ATOM 708 C CA . ILE A 1 92 ? 13.401 -5.739 -8.321 1.00 70.00 92 ILE A CA 1
ATOM 709 C C . ILE A 1 92 ? 13.878 -6.538 -9.536 1.00 70.00 92 ILE A C 1
ATOM 711 O O . ILE A 1 92 ? 14.726 -6.067 -10.286 1.00 70.00 92 ILE A O 1
ATOM 715 N N . HIS A 1 93 ? 13.276 -7.701 -9.796 1.00 75.12 93 HIS A N 1
ATOM 716 C CA . HIS A 1 93 ? 13.662 -8.549 -10.920 1.00 75.12 93 HIS A CA 1
ATOM 717 C C . HIS A 1 93 ? 13.433 -7.878 -12.285 1.00 75.12 93 HIS A C 1
ATOM 719 O O . HIS A 1 93 ? 14.285 -7.960 -13.169 1.00 75.12 93 HIS A O 1
ATOM 725 N N . GLN A 1 94 ? 12.303 -7.190 -12.470 1.00 76.56 94 GLN A N 1
ATOM 726 C CA . GLN A 1 94 ? 11.986 -6.473 -13.705 1.00 76.56 94 GLN A CA 1
ATOM 727 C C . GLN A 1 94 ? 12.890 -5.256 -13.914 1.00 76.56 94 GLN A C 1
ATOM 729 O O . GLN A 1 94 ? 13.297 -5.006 -15.047 1.00 76.56 94 GLN A O 1
ATOM 734 N N . LEU A 1 95 ? 13.241 -4.531 -12.849 1.00 73.25 95 LEU A N 1
ATOM 735 C CA . LEU A 1 95 ? 14.199 -3.427 -12.909 1.00 73.25 95 LEU A CA 1
ATOM 736 C C . LEU A 1 95 ? 15.600 -3.918 -13.255 1.00 73.25 95 LEU A C 1
ATOM 738 O O . LEU A 1 95 ? 16.221 -3.342 -14.143 1.00 73.25 95 LEU A O 1
ATOM 742 N N . SER A 1 96 ? 16.072 -4.994 -12.623 1.00 71.19 96 SER A N 1
ATOM 743 C CA . SER A 1 96 ? 17.377 -5.583 -12.931 1.00 71.19 96 SER A CA 1
ATOM 744 C C . SER A 1 96 ? 17.431 -6.138 -14.355 1.00 71.19 96 SER A C 1
ATOM 746 O O . SER A 1 96 ? 18.392 -5.875 -15.071 1.00 71.19 96 SER A O 1
ATOM 748 N N . ARG A 1 97 ? 16.372 -6.799 -14.845 1.00 73.75 97 ARG A N 1
ATOM 749 C CA . ARG A 1 97 ? 16.302 -7.199 -16.263 1.00 73.75 97 ARG A CA 1
ATOM 750 C C . ARG A 1 97 ? 16.264 -6.007 -17.209 1.00 73.75 97 ARG A C 1
ATOM 752 O O . ARG A 1 97 ? 16.959 -6.018 -18.217 1.00 73.75 97 ARG A O 1
ATOM 759 N N . LEU A 1 98 ? 15.482 -4.971 -16.905 1.00 74.19 98 LEU A N 1
ATOM 760 C CA . LEU A 1 98 ? 15.437 -3.760 -17.728 1.00 74.19 98 LEU A CA 1
ATOM 761 C C . LEU A 1 98 ? 16.812 -3.074 -17.764 1.00 74.19 98 LEU A C 1
ATOM 763 O O . LEU A 1 98 ? 17.237 -2.597 -18.822 1.00 74.19 98 LEU A O 1
ATOM 767 N N . ALA A 1 99 ? 17.521 -3.077 -16.633 1.00 69.62 99 ALA A N 1
ATOM 768 C CA . ALA A 1 99 ? 18.907 -2.655 -16.506 1.00 69.62 99 ALA A CA 1
ATOM 769 C C . ALA A 1 99 ? 19.829 -3.518 -17.396 1.00 69.62 99 ALA A C 1
ATOM 771 O O . ALA A 1 99 ? 20.519 -2.990 -18.260 1.00 69.62 99 ALA A O 1
ATOM 772 N N . GLU A 1 100 ? 19.761 -4.840 -17.365 1.00 66.50 100 GLU A N 1
ATOM 773 C CA . GLU A 1 100 ? 20.575 -5.686 -18.254 1.00 66.50 100 GLU A CA 1
ATOM 774 C C . GLU A 1 100 ? 20.273 -5.479 -19.754 1.00 66.50 100 GLU A C 1
ATOM 776 O O . GLU A 1 100 ? 21.193 -5.394 -20.581 1.00 66.50 100 GLU A O 1
ATOM 781 N N . GLU A 1 101 ? 18.989 -5.363 -20.102 1.00 66.19 101 GLU A N 1
ATOM 782 C CA . GLU A 1 101 ? 18.476 -5.344 -21.478 1.00 66.19 101 GLU A CA 1
ATOM 783 C C . GLU A 1 101 ? 18.681 -4.011 -22.204 1.00 66.19 101 GLU A C 1
ATOM 785 O O . GLU A 1 101 ? 18.699 -3.990 -23.436 1.00 66.19 101 GLU A O 1
ATOM 790 N N . THR A 1 102 ? 18.851 -2.904 -21.470 1.00 65.19 102 THR A N 1
ATOM 791 C CA . THR A 1 102 ? 19.069 -1.566 -22.058 1.00 65.19 102 THR A CA 1
ATOM 792 C C . THR A 1 102 ? 20.488 -0.991 -21.838 1.00 65.19 102 THR A C 1
ATOM 794 O O . THR A 1 102 ? 20.710 0.206 -22.017 1.00 65.19 102 THR A O 1
ATOM 797 N N . ASN A 1 103 ? 21.469 -1.835 -21.480 1.00 63.50 103 ASN A N 1
ATOM 798 C CA . ASN A 1 103 ? 22.875 -1.460 -21.234 1.00 63.50 103 ASN A CA 1
ATOM 799 C C . ASN A 1 103 ? 23.723 -1.398 -22.529 1.00 63.50 103 ASN A C 1
ATOM 801 O O . ASN A 1 103 ? 23.711 -2.330 -23.334 1.00 63.50 103 ASN A O 1
ATOM 805 N N . THR A 1 104 ? 24.498 -0.315 -22.695 1.00 58.34 104 THR A N 1
ATOM 806 C CA . THR A 1 104 ? 25.340 -0.021 -23.876 1.00 58.34 104 THR A CA 1
ATOM 807 C C . THR A 1 104 ? 26.812 0.355 -23.572 1.00 58.34 104 THR A 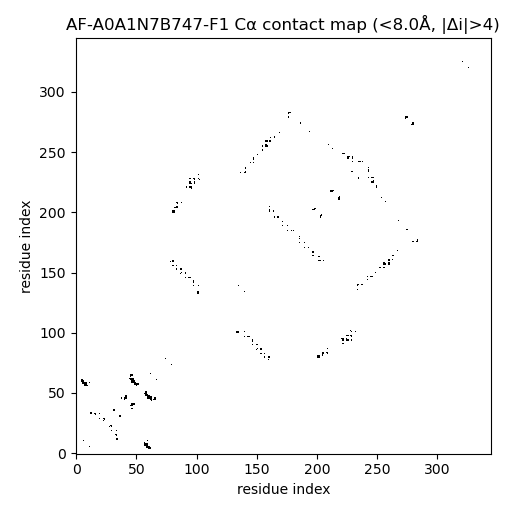C 1
ATOM 809 O O . THR A 1 104 ? 27.484 0.865 -24.466 1.00 58.34 104 THR A O 1
ATOM 812 N N . SER A 1 105 ? 27.345 0.147 -22.354 1.00 52.38 105 SER A N 1
ATOM 813 C CA . SER A 1 105 ? 28.706 0.590 -21.936 1.00 52.38 105 SER A CA 1
ATOM 814 C C . SER A 1 105 ? 29.687 -0.580 -21.688 1.00 52.38 105 SER A C 1
ATOM 816 O O . SER A 1 105 ? 29.313 -1.476 -20.943 1.00 52.38 105 SER A O 1
ATOM 818 N N . PRO A 1 106 ? 30.928 -0.611 -22.226 1.00 52.62 106 PRO A N 1
ATOM 819 C CA . PRO A 1 106 ? 31.832 -1.775 -22.133 1.00 52.62 106 PRO A CA 1
ATOM 820 C C . PRO A 1 106 ? 32.590 -2.000 -20.803 1.00 52.62 106 PRO A C 1
ATOM 822 O O . PRO A 1 106 ? 32.740 -3.155 -20.403 1.00 52.62 106 PRO A O 1
ATOM 825 N N . GLU A 1 107 ? 33.089 -0.970 -20.098 1.00 51.12 107 GLU A N 1
ATOM 826 C CA . GLU A 1 107 ? 33.941 -1.185 -18.902 1.00 51.12 107 GLU A CA 1
ATOM 827 C C . GLU A 1 107 ? 33.152 -1.528 -17.628 1.00 51.12 107 GLU A C 1
ATOM 829 O O . GLU A 1 107 ? 33.537 -2.439 -16.893 1.00 51.12 107 GLU A O 1
ATOM 834 N N . ALA A 1 108 ? 32.019 -0.856 -17.386 1.00 53.03 108 ALA A N 1
ATOM 835 C CA . ALA A 1 108 ? 31.087 -1.205 -16.303 1.00 53.03 108 ALA A CA 1
ATOM 836 C C . ALA A 1 108 ? 30.464 -2.590 -16.542 1.00 53.03 108 ALA A C 1
ATOM 838 O O . ALA A 1 108 ? 30.268 -3.380 -15.618 1.00 53.03 108 ALA A O 1
ATOM 839 N N . ARG A 1 109 ? 30.260 -2.919 -17.823 1.00 49.72 109 ARG A N 1
ATOM 840 C CA . ARG A 1 109 ? 29.877 -4.247 -18.271 1.00 49.72 109 ARG A CA 1
ATOM 841 C C . ARG A 1 109 ? 30.979 -5.256 -17.979 1.00 49.72 1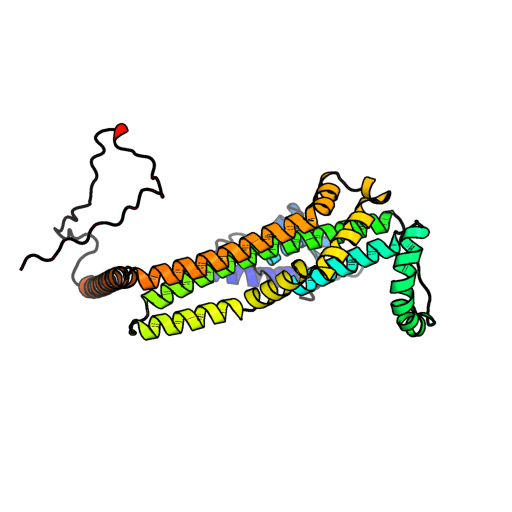09 ARG A C 1
ATOM 843 O O . ARG A 1 109 ? 30.617 -6.308 -17.518 1.00 49.72 109 ARG A O 1
ATOM 850 N N . LEU A 1 110 ? 32.285 -4.995 -18.100 1.00 48.06 110 LEU A N 1
ATOM 851 C CA . LEU A 1 110 ? 33.321 -6.025 -17.862 1.00 48.06 110 LEU A CA 1
ATOM 852 C C . LEU A 1 110 ? 33.407 -6.537 -16.407 1.00 48.06 110 LEU A C 1
ATOM 854 O O . LEU A 1 110 ? 33.677 -7.718 -16.189 1.00 48.06 110 LEU A O 1
ATOM 858 N N . ALA A 1 111 ? 33.197 -5.670 -15.414 1.00 59.69 111 ALA A N 1
ATOM 859 C CA . ALA A 1 111 ? 33.220 -6.055 -13.999 1.00 59.69 111 ALA A CA 1
ATOM 860 C C . ALA A 1 111 ? 31.944 -6.811 -13.600 1.00 59.69 111 ALA A C 1
ATOM 862 O O . ALA A 1 111 ? 32.034 -7.895 -13.021 1.00 59.69 111 ALA A O 1
ATOM 863 N N . ALA A 1 112 ? 30.782 -6.295 -14.014 1.00 50.66 112 ALA A N 1
ATOM 864 C CA . ALA A 1 112 ? 29.513 -7.002 -13.903 1.00 50.66 112 ALA A CA 1
ATOM 865 C C . ALA A 1 112 ? 29.569 -8.332 -14.670 1.00 50.66 112 ALA A C 1
ATOM 867 O O . ALA A 1 112 ? 29.274 -9.357 -14.089 1.00 50.66 112 ALA A O 1
ATOM 868 N N . LEU A 1 113 ? 30.100 -8.358 -15.899 1.00 50.22 113 LEU A N 1
ATOM 869 C CA . LEU A 1 113 ? 30.289 -9.536 -16.761 1.00 50.22 113 LEU A CA 1
ATOM 870 C C . LEU A 1 113 ? 31.181 -10.607 -16.150 1.00 50.22 113 LEU A C 1
ATOM 872 O O . LEU A 1 113 ? 31.101 -11.731 -16.608 1.00 50.22 113 LEU A O 1
ATOM 876 N N . ARG A 1 114 ? 32.048 -10.315 -15.174 1.00 65.62 114 ARG A N 1
ATOM 877 C CA . ARG A 1 114 ? 32.855 -11.355 -14.510 1.00 65.62 114 ARG A CA 1
ATOM 878 C C . ARG A 1 114 ? 32.075 -12.057 -13.405 1.00 65.62 114 ARG A C 1
ATOM 880 O O . ARG A 1 114 ? 32.092 -13.279 -13.361 1.00 65.62 114 ARG A O 1
ATOM 887 N N . ALA A 1 115 ? 31.368 -11.298 -12.570 1.00 62.50 115 ALA A N 1
ATOM 888 C CA . ALA A 1 115 ? 30.451 -11.856 -11.571 1.00 62.50 115 ALA A CA 1
ATOM 889 C C . ALA A 1 115 ? 29.259 -12.552 -12.247 1.00 62.50 115 ALA A C 1
ATOM 891 O O . ALA A 1 115 ? 28.818 -13.630 -11.858 1.00 62.50 115 ALA A O 1
ATOM 892 N N . GLU A 1 116 ? 28.808 -11.946 -13.334 1.00 47.81 116 GLU A N 1
ATOM 893 C CA . GLU A 1 116 ? 27.753 -12.427 -14.191 1.00 47.81 116 GLU A CA 1
ATOM 894 C C . GLU A 1 116 ? 28.229 -13.587 -15.063 1.00 47.81 116 GLU A C 1
ATOM 896 O O . GLU A 1 116 ? 27.438 -14.482 -15.259 1.00 47.81 116 GLU A O 1
ATOM 901 N N . ARG A 1 117 ? 29.497 -13.689 -15.499 1.00 60.28 117 ARG A N 1
ATOM 902 C CA . ARG A 1 117 ? 30.045 -14.892 -16.171 1.00 60.28 117 ARG A CA 1
ATOM 903 C C . ARG A 1 117 ? 29.915 -16.113 -15.277 1.00 60.28 117 ARG A C 1
ATOM 905 O O . ARG A 1 117 ? 29.458 -17.142 -15.734 1.00 60.28 117 ARG A O 1
ATOM 912 N N . ASP A 1 118 ? 30.218 -15.991 -13.994 1.00 66.50 118 ASP A N 1
ATOM 913 C CA . ASP A 1 118 ? 30.127 -17.130 -13.077 1.00 66.50 118 ASP A CA 1
ATOM 914 C C . ASP A 1 118 ? 28.651 -17.520 -12.768 1.00 66.50 118 ASP A C 1
ATOM 916 O O . ASP A 1 118 ? 28.357 -18.623 -12.284 1.00 66.50 118 ASP A O 1
ATOM 920 N N . ARG A 1 119 ? 27.689 -16.626 -13.053 1.00 65.12 119 ARG A N 1
ATOM 921 C CA . ARG A 1 119 ? 26.232 -16.882 -13.046 1.00 65.12 119 ARG A CA 1
ATOM 922 C C . ARG A 1 119 ? 25.725 -17.382 -14.407 1.00 65.12 119 ARG A C 1
ATOM 924 O O . ARG A 1 119 ? 24.879 -18.269 -14.460 1.00 65.12 119 ARG A O 1
ATOM 931 N N . ILE A 1 120 ? 26.267 -16.833 -15.486 1.00 48.38 120 ILE A N 1
ATOM 932 C CA . ILE A 1 120 ? 25.950 -17.091 -16.884 1.00 48.38 120 ILE A CA 1
ATOM 933 C C . ILE A 1 120 ? 26.546 -18.417 -17.322 1.00 48.38 120 ILE A C 1
ATOM 935 O O . ILE A 1 120 ? 25.876 -19.081 -18.072 1.00 48.38 120 ILE A O 1
ATOM 939 N N . ASP A 1 121 ? 27.685 -18.895 -16.832 1.00 63.47 121 ASP A N 1
ATOM 940 C CA . ASP A 1 121 ? 28.198 -20.234 -17.165 1.00 63.47 121 ASP A CA 1
ATOM 941 C C . ASP A 1 121 ? 27.201 -21.321 -16.721 1.00 63.47 121 ASP A C 1
ATOM 943 O O . ASP A 1 121 ? 26.947 -22.278 -17.446 1.00 63.47 121 ASP A O 1
ATOM 947 N N . ARG A 1 122 ? 26.519 -21.094 -15.588 1.00 57.31 122 ARG A N 1
ATOM 948 C CA . ARG A 1 122 ? 25.398 -21.926 -15.114 1.00 57.31 122 ARG A CA 1
ATOM 949 C C . ARG A 1 122 ? 24.112 -21.734 -15.925 1.00 57.31 122 ARG A C 1
ATOM 951 O O . ARG A 1 122 ? 23.296 -22.641 -15.989 1.00 57.31 122 ARG A O 1
ATOM 958 N N . ALA A 1 123 ? 23.920 -20.567 -16.537 1.00 47.31 123 ALA A N 1
ATOM 959 C CA . ALA A 1 123 ? 22.775 -20.275 -17.399 1.00 47.31 123 ALA A CA 1
ATOM 960 C C . ALA A 1 123 ? 23.048 -20.553 -18.896 1.00 47.31 123 ALA A C 1
ATOM 962 O O . ALA A 1 123 ? 22.104 -20.667 -19.665 1.00 47.31 123 ALA A O 1
ATOM 963 N N . ILE A 1 124 ? 24.307 -20.689 -19.328 1.00 48.31 124 ILE A N 1
ATOM 964 C CA . ILE A 1 124 ? 24.780 -21.020 -20.681 1.00 48.31 124 ILE A CA 1
ATOM 965 C C . ILE A 1 124 ? 24.429 -22.474 -20.962 1.00 48.31 124 ILE A C 1
ATOM 967 O O . ILE A 1 124 ? 23.882 -22.747 -22.023 1.00 48.31 124 ILE A O 1
ATOM 971 N N . GLU A 1 125 ? 24.577 -23.369 -19.984 1.00 57.81 125 GLU A N 1
ATOM 972 C CA . GLU A 1 125 ? 24.029 -24.734 -20.051 1.00 57.81 125 GLU A CA 1
ATOM 973 C C . GLU A 1 125 ? 22.501 -24.752 -20.306 1.00 57.81 125 GLU A C 1
ATOM 975 O O . GLU A 1 125 ? 21.960 -25.687 -20.910 1.00 57.81 125 GLU A O 1
ATOM 980 N N . ASP A 1 126 ? 21.794 -23.689 -19.903 1.00 51.31 126 ASP A N 1
ATOM 981 C CA . ASP A 1 126 ? 20.361 -23.500 -20.148 1.00 51.31 126 ASP A CA 1
ATOM 982 C C . ASP A 1 126 ? 20.028 -22.737 -21.441 1.00 51.31 126 ASP A C 1
ATOM 984 O O . ASP A 1 126 ? 19.004 -23.011 -22.074 1.00 51.31 126 ASP A O 1
ATOM 988 N N . VAL A 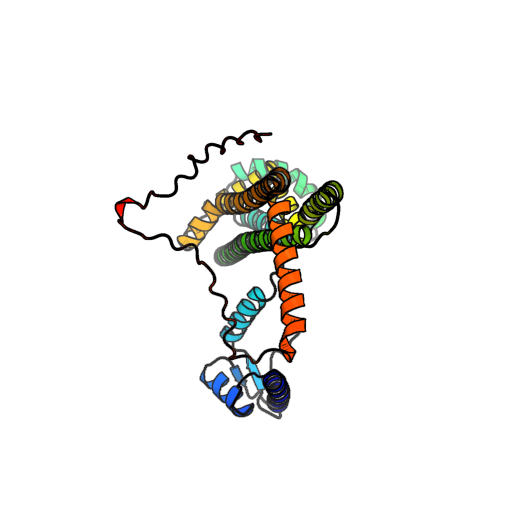1 127 ? 20.898 -21.822 -21.876 1.00 45.38 127 VAL A N 1
ATOM 989 C CA . VAL A 1 127 ? 20.709 -20.911 -23.019 1.00 45.38 127 VAL A CA 1
ATOM 990 C C . VAL A 1 127 ? 21.361 -21.411 -24.313 1.00 45.38 127 VAL A C 1
ATOM 992 O O . VAL A 1 127 ? 20.944 -20.975 -25.386 1.00 45.38 127 VAL A O 1
ATOM 995 N N . GLU A 1 128 ? 22.282 -22.380 -24.285 1.00 46.00 128 GLU A N 1
ATOM 996 C CA . GLU A 1 128 ? 22.778 -23.102 -25.478 1.00 46.00 128 GLU A CA 1
ATOM 997 C C . GLU A 1 128 ? 21.642 -23.767 -26.283 1.00 46.00 128 GLU A C 1
ATOM 999 O O . GLU A 1 128 ? 21.799 -24.100 -27.457 1.00 46.00 128 GLU A O 1
ATOM 1004 N N . ARG A 1 129 ? 20.447 -23.863 -25.688 1.00 52.06 129 ARG A N 1
ATOM 1005 C CA . ARG A 1 129 ? 19.186 -24.210 -26.348 1.00 52.06 129 ARG A CA 1
ATOM 1006 C C . ARG A 1 129 ? 18.489 -23.057 -27.114 1.00 52.06 129 ARG A C 1
ATOM 1008 O O . ARG A 1 129 ? 17.492 -23.360 -27.768 1.00 52.06 129 ARG A O 1
ATOM 1015 N N . GLY A 1 130 ? 18.935 -21.778 -27.097 1.00 43.94 130 GLY A N 1
ATOM 1016 C CA . GLY A 1 130 ? 18.196 -20.705 -27.814 1.00 43.94 130 GLY A CA 1
ATOM 1017 C C . GLY A 1 130 ? 18.581 -19.191 -27.880 1.00 43.94 130 GLY A C 1
ATOM 1018 O O . GLY A 1 130 ? 17.861 -18.498 -28.593 1.00 43.94 130 GLY A O 1
ATOM 1019 N N . GLY A 1 131 ? 19.636 -18.623 -27.259 1.00 45.19 131 GLY A N 1
ATOM 1020 C CA . GLY A 1 131 ? 20.140 -17.224 -27.513 1.00 45.19 131 GLY A CA 1
ATOM 1021 C C . GLY A 1 131 ? 19.308 -15.974 -27.051 1.00 45.19 131 GLY A C 1
ATOM 1022 O O . GLY A 1 131 ? 18.119 -16.081 -26.769 1.00 45.19 131 GLY A O 1
ATOM 1023 N N . VAL A 1 132 ? 19.919 -14.757 -26.969 1.00 51.19 132 VAL A N 1
ATOM 1024 C CA . VAL A 1 132 ? 19.379 -13.517 -26.299 1.00 51.19 132 VAL A CA 1
ATOM 1025 C C . VAL A 1 132 ? 19.086 -12.323 -27.254 1.00 51.19 132 VAL A C 1
ATOM 1027 O O . VAL A 1 132 ? 19.894 -12.016 -28.127 1.00 51.19 132 VAL A O 1
ATOM 1030 N N . LYS A 1 133 ? 17.958 -11.601 -27.057 1.00 53.03 133 LYS A N 1
ATOM 1031 C CA . LYS A 1 133 ? 17.492 -10.407 -27.819 1.00 53.03 133 LYS A CA 1
ATOM 1032 C C . LYS A 1 133 ? 17.469 -9.131 -26.949 1.00 53.03 133 LYS A C 1
ATOM 1034 O O . LYS A 1 133 ? 17.021 -9.202 -25.810 1.00 53.03 133 LYS A O 1
ATOM 1039 N N . THR A 1 134 ? 17.873 -7.973 -27.486 1.00 55.38 134 THR A N 1
ATOM 1040 C CA . THR A 1 134 ? 17.753 -6.650 -26.826 1.00 55.38 134 THR A CA 1
ATOM 1041 C C . THR A 1 134 ? 16.387 -5.996 -27.072 1.00 55.38 134 THR A C 1
ATOM 1043 O O . THR A 1 134 ? 15.730 -6.266 -28.081 1.00 55.38 134 THR A O 1
ATOM 1046 N N . LEU A 1 135 ? 15.943 -5.133 -26.149 1.00 59.56 135 LEU A N 1
ATOM 1047 C CA . LEU A 1 135 ? 14.636 -4.468 -26.216 1.00 59.56 135 LEU A CA 1
ATOM 1048 C C . LEU A 1 135 ? 14.692 -3.153 -27.021 1.00 59.56 135 LEU A C 1
ATOM 1050 O O . LEU A 1 135 ? 15.624 -2.364 -26.875 1.00 59.56 135 LEU A O 1
ATOM 1054 N N . ALA A 1 136 ? 13.669 -2.882 -27.839 1.00 73.00 136 ALA A N 1
ATOM 1055 C CA . ALA A 1 136 ? 13.523 -1.603 -28.543 1.00 73.00 136 ALA A CA 1
ATOM 1056 C C . ALA A 1 136 ? 13.137 -0.454 -27.575 1.00 73.00 136 ALA A C 1
ATOM 1058 O O . ALA A 1 136 ? 12.440 -0.718 -26.591 1.00 73.00 136 ALA A O 1
ATOM 1059 N N . PRO A 1 137 ? 13.508 0.815 -27.853 1.00 70.56 137 PRO A N 1
ATOM 1060 C CA . PRO A 1 137 ? 13.249 1.954 -26.959 1.00 70.56 137 PRO A CA 1
ATOM 1061 C C . PRO A 1 137 ? 11.781 2.133 -26.539 1.00 70.56 137 PRO A C 1
ATOM 1063 O O . PRO A 1 137 ? 11.510 2.335 -25.357 1.00 70.56 137 PRO A O 1
ATOM 1066 N N . ASP A 1 138 ? 10.831 1.974 -27.464 1.00 67.94 138 ASP A N 1
ATOM 1067 C CA . ASP A 1 138 ? 9.396 2.109 -27.165 1.00 67.94 138 ASP A CA 1
ATOM 1068 C C . ASP A 1 138 ? 8.912 1.027 -26.189 1.00 67.94 138 ASP A C 1
ATOM 1070 O O . ASP A 1 138 ? 8.140 1.289 -25.265 1.00 67.94 138 ASP A O 1
ATOM 1074 N N . ARG A 1 139 ? 9.442 -0.195 -26.334 1.00 70.75 139 ARG A N 1
ATOM 1075 C CA . ARG A 1 139 ? 9.164 -1.309 -25.419 1.00 70.75 139 ARG A CA 1
ATOM 1076 C C . ARG A 1 139 ? 9.808 -1.085 -24.053 1.00 70.75 139 ARG A C 1
ATOM 1078 O O . ARG A 1 139 ? 9.233 -1.490 -23.049 1.00 70.75 139 ARG A O 1
ATOM 1085 N N . ALA A 1 140 ? 10.964 -0.423 -23.991 1.00 74.19 140 ALA A N 1
ATOM 1086 C CA . ALA A 1 140 ? 11.606 -0.071 -22.725 1.00 74.19 140 ALA A CA 1
ATOM 1087 C C . ALA A 1 140 ? 10.788 0.968 -21.938 1.00 74.19 140 ALA A C 1
ATOM 1089 O O . ALA A 1 140 ? 10.683 0.859 -20.718 1.00 74.19 140 ALA A O 1
ATOM 1090 N N . ILE A 1 141 ? 10.153 1.928 -22.622 1.00 75.12 141 ILE A N 1
ATOM 1091 C CA . ILE A 1 141 ? 9.240 2.902 -21.998 1.00 75.12 141 ILE A CA 1
ATOM 1092 C C . ILE A 1 141 ? 7.991 2.210 -21.453 1.00 75.12 141 ILE A C 1
ATOM 1094 O O . ILE A 1 141 ? 7.609 2.453 -20.311 1.00 75.12 141 ILE A O 1
ATOM 1098 N N . GLU A 1 142 ? 7.374 1.325 -22.238 1.00 70.25 142 GLU A N 1
ATOM 1099 C CA . GLU A 1 142 ? 6.217 0.536 -21.798 1.00 70.25 142 GLU A CA 1
ATOM 1100 C C . GLU A 1 142 ? 6.549 -0.288 -20.545 1.00 70.25 142 GLU A C 1
ATOM 1102 O O . GLU A 1 142 ? 5.817 -0.246 -19.557 1.00 70.25 142 GLU A O 1
ATOM 1107 N N . ARG A 1 143 ? 7.709 -0.958 -20.538 1.00 73.88 143 ARG A N 1
ATOM 1108 C CA . ARG A 1 143 ? 8.201 -1.711 -19.376 1.00 73.88 143 ARG A CA 1
ATOM 1109 C C . ARG A 1 143 ? 8.488 -0.817 -18.172 1.00 73.88 143 ARG A C 1
ATOM 1111 O O . ARG A 1 143 ? 8.134 -1.179 -17.056 1.00 73.88 143 ARG A O 1
ATOM 1118 N N . ALA A 1 144 ? 9.088 0.354 -18.376 1.00 76.06 144 ALA A N 1
ATOM 1119 C CA . ALA A 1 144 ? 9.327 1.303 -17.293 1.00 76.06 144 ALA A CA 1
ATOM 1120 C C . ALA A 1 144 ? 8.011 1.789 -16.663 1.00 76.06 144 ALA A C 1
ATOM 1122 O O . ALA A 1 144 ? 7.921 1.896 -15.443 1.00 76.06 144 ALA A O 1
ATOM 1123 N N . ARG A 1 145 ? 6.972 2.021 -17.471 1.00 79.12 145 ARG A N 1
ATOM 1124 C CA . ARG A 1 145 ? 5.635 2.394 -16.984 1.00 79.12 145 ARG A CA 1
ATOM 1125 C C . ARG A 1 145 ? 4.946 1.271 -16.218 1.00 79.12 145 ARG A C 1
ATOM 1127 O O . ARG A 1 145 ? 4.369 1.541 -15.170 1.00 79.12 145 ARG A O 1
ATOM 1134 N N . GLU A 1 146 ? 5.050 0.026 -16.684 1.00 76.44 146 GLU A N 1
ATOM 1135 C CA . GLU A 1 146 ? 4.573 -1.144 -15.927 1.00 76.44 146 GLU A CA 1
ATOM 1136 C C . GLU A 1 146 ? 5.245 -1.223 -14.547 1.00 76.44 146 GLU A C 1
ATOM 1138 O O . GLU A 1 146 ? 4.565 -1.377 -13.534 1.00 76.44 146 GLU A O 1
ATOM 1143 N N . VAL A 1 147 ? 6.567 -1.042 -14.488 1.00 78.94 147 VAL A N 1
ATOM 1144 C CA . VAL A 1 147 ? 7.322 -1.033 -13.225 1.00 78.94 147 VAL A CA 1
ATOM 1145 C C . VAL A 1 147 ? 6.865 0.099 -12.301 1.00 78.94 147 VAL A C 1
ATOM 1147 O O . VAL A 1 147 ? 6.690 -0.121 -11.103 1.00 78.94 147 VAL A O 1
ATOM 1150 N N . ILE A 1 148 ? 6.647 1.303 -12.839 1.00 77.94 148 ILE A N 1
ATOM 1151 C CA . ILE A 1 148 ? 6.137 2.445 -12.067 1.00 77.94 148 ILE A CA 1
ATOM 1152 C C . ILE A 1 148 ? 4.761 2.128 -11.479 1.00 77.94 148 ILE A C 1
ATOM 1154 O O . ILE A 1 148 ? 4.548 2.368 -10.292 1.00 77.94 148 ILE A O 1
ATOM 1158 N N . ALA A 1 149 ? 3.849 1.566 -12.276 1.00 76.69 149 ALA A N 1
ATOM 1159 C CA . ALA A 1 149 ? 2.514 1.199 -11.815 1.00 76.69 149 ALA A CA 1
ATOM 1160 C C . ALA A 1 149 ? 2.578 0.168 -10.676 1.00 76.69 149 ALA A C 1
ATOM 1162 O O . ALA A 1 149 ? 1.979 0.379 -9.622 1.00 76.69 149 ALA A O 1
ATOM 1163 N N . LEU A 1 150 ? 3.385 -0.887 -10.833 1.00 77.69 150 LEU A N 1
ATOM 1164 C CA . LEU A 1 150 ? 3.588 -1.902 -9.792 1.00 77.69 150 LEU A CA 1
ATOM 1165 C C . LEU A 1 150 ? 4.151 -1.304 -8.497 1.00 77.69 150 LEU A C 1
ATOM 1167 O O . LEU A 1 150 ? 3.716 -1.649 -7.399 1.00 77.69 150 LEU A O 1
ATOM 1171 N N . ALA A 1 151 ? 5.103 -0.383 -8.613 1.00 77.00 151 ALA A N 1
ATOM 1172 C CA . ALA A 1 151 ? 5.682 0.309 -7.471 1.00 77.00 151 ALA A CA 1
ATOM 1173 C C . ALA A 1 151 ? 4.688 1.252 -6.764 1.00 77.00 151 ALA A C 1
ATOM 1175 O O . ALA A 1 151 ? 4.726 1.383 -5.540 1.00 77.00 151 ALA A O 1
ATOM 1176 N N . GLN A 1 152 ? 3.790 1.905 -7.504 1.00 76.88 152 GLN A N 1
ATOM 1177 C CA . GLN A 1 152 ? 2.735 2.746 -6.929 1.00 76.88 152 GLN A CA 1
ATOM 1178 C C . GLN A 1 152 ? 1.662 1.919 -6.213 1.00 76.88 152 GLN A C 1
ATOM 1180 O O . GLN A 1 152 ? 1.225 2.301 -5.126 1.00 76.88 152 GLN A O 1
ATOM 1185 N N . GLU A 1 153 ? 1.267 0.782 -6.787 1.00 76.81 153 GLU A N 1
ATOM 1186 C CA . GLU A 1 153 ? 0.370 -0.176 -6.133 1.00 76.81 153 GLU A CA 1
ATOM 1187 C C . GLU A 1 153 ? 0.979 -0.692 -4.827 1.00 76.81 153 GLU A C 1
ATOM 1189 O O . GLU A 1 153 ? 0.331 -0.651 -3.784 1.00 76.81 153 GLU A O 1
ATOM 1194 N N . LEU A 1 154 ? 2.260 -1.065 -4.855 1.00 73.69 154 LEU A N 1
ATOM 1195 C CA . LEU A 1 154 ? 3.001 -1.479 -3.667 1.00 73.69 154 LEU A CA 1
ATOM 1196 C C . LEU A 1 154 ? 3.009 -0.389 -2.580 1.00 73.69 154 LEU A C 1
ATOM 1198 O O . LEU A 1 154 ? 2.826 -0.686 -1.400 1.00 73.69 154 LEU A O 1
ATOM 1202 N N . ALA A 1 155 ? 3.173 0.881 -2.962 1.00 70.75 155 ALA A N 1
ATOM 1203 C CA . ALA A 1 155 ? 3.094 1.994 -2.019 1.00 70.75 155 ALA A CA 1
ATOM 1204 C C . ALA A 1 155 ? 1.697 2.118 -1.373 1.00 70.75 155 ALA A C 1
ATOM 1206 O O . ALA A 1 155 ? 1.572 2.409 -0.183 1.00 70.75 155 ALA A O 1
ATOM 1207 N N . ALA A 1 156 ? 0.633 1.888 -2.147 1.00 69.00 156 ALA A N 1
ATOM 1208 C CA . ALA A 1 156 ? -0.736 1.889 -1.638 1.00 69.00 156 ALA A CA 1
ATOM 1209 C C . ALA A 1 156 ? -1.019 0.700 -0.703 1.00 69.00 156 ALA A C 1
ATOM 1211 O O . ALA A 1 156 ? -1.732 0.869 0.291 1.00 69.00 156 ALA A O 1
ATOM 1212 N N . ASP A 1 157 ? -0.418 -0.462 -0.968 1.00 72.00 157 ASP A N 1
ATOM 1213 C CA . ASP A 1 157 ? -0.563 -1.647 -0.125 1.00 72.00 157 ASP A CA 1
ATOM 1214 C C . ASP A 1 157 ? -0.066 -1.393 1.314 1.00 72.00 157 ASP A C 1
ATOM 1216 O O . ASP A 1 157 ? -0.700 -1.847 2.267 1.00 72.00 157 ASP A O 1
ATOM 1220 N N . PHE A 1 158 ? 0.996 -0.601 1.523 1.00 67.25 158 PHE A N 1
ATOM 1221 C CA . PHE A 1 158 ? 1.447 -0.251 2.883 1.00 67.25 158 PHE A CA 1
ATOM 1222 C C . PHE A 1 158 ? 0.409 0.505 3.696 1.00 67.25 158 PHE A C 1
ATOM 1224 O O . PHE A 1 158 ? 0.273 0.273 4.898 1.00 67.25 158 PHE A O 1
ATOM 1231 N N . ARG A 1 159 ? -0.331 1.409 3.048 1.00 68.69 159 ARG A N 1
ATOM 1232 C CA . ARG A 1 159 ? -1.410 2.138 3.716 1.00 68.69 159 ARG A CA 1
ATOM 1233 C C . ARG A 1 159 ? -2.501 1.172 4.161 1.00 68.69 159 ARG A C 1
ATOM 1235 O O . ARG A 1 159 ? -2.948 1.261 5.295 1.00 68.69 159 ARG A O 1
ATOM 1242 N N . SER A 1 160 ? -2.833 0.192 3.322 1.00 69.75 160 SER A N 1
ATOM 1243 C CA . SER A 1 160 ? -3.796 -0.856 3.681 1.00 69.75 160 SER A CA 1
ATOM 1244 C C . SER A 1 160 ? -3.307 -1.730 4.841 1.00 69.75 160 SER A C 1
ATOM 1246 O O . SER A 1 160 ? -4.079 -2.017 5.751 1.00 69.75 160 SER A O 1
ATOM 1248 N N . VAL A 1 161 ? -2.023 -2.111 4.865 1.00 70.50 161 VAL A N 1
ATOM 1249 C CA . VAL A 1 161 ? -1.432 -2.857 5.993 1.00 70.50 161 VAL A CA 1
ATOM 1250 C C . VAL A 1 161 ? -1.477 -2.038 7.286 1.00 70.50 161 VAL A C 1
ATOM 1252 O O . VAL A 1 161 ? -1.819 -2.569 8.342 1.00 70.50 161 VAL A O 1
ATOM 1255 N N . ARG A 1 162 ? -1.184 -0.736 7.219 1.00 69.75 162 ARG A N 1
ATOM 1256 C CA . ARG A 1 162 ? -1.307 0.165 8.371 1.00 69.75 162 ARG A CA 1
ATOM 1257 C C . ARG A 1 162 ? -2.741 0.213 8.896 1.00 69.75 162 ARG A C 1
ATOM 1259 O O . ARG A 1 162 ? -2.946 0.057 10.098 1.00 69.75 162 ARG A O 1
ATOM 1266 N N . ASP A 1 163 ? -3.717 0.393 8.013 1.00 70.94 163 ASP A N 1
ATOM 1267 C CA . ASP A 1 163 ? -5.130 0.471 8.390 1.00 70.94 163 ASP A CA 1
ATOM 1268 C C . ASP A 1 163 ? -5.622 -0.854 9.010 1.00 70.94 163 ASP A C 1
ATOM 1270 O O . ASP A 1 163 ? -6.433 -0.848 9.942 1.00 70.94 163 ASP A O 1
ATOM 1274 N N . GLU A 1 164 ? -5.098 -1.994 8.543 1.00 70.50 164 GLU A N 1
ATOM 1275 C CA . GLU A 1 164 ? -5.338 -3.313 9.140 1.00 70.50 164 GLU A CA 1
ATOM 1276 C C . GLU A 1 164 ? -4.780 -3.396 10.567 1.00 70.50 164 GLU A C 1
ATOM 1278 O O . GLU A 1 164 ? -5.494 -3.799 11.486 1.00 70.50 164 GLU A O 1
ATOM 1283 N N . PHE A 1 165 ? -3.542 -2.942 10.787 1.00 69.19 165 PHE A N 1
ATOM 1284 C CA . PHE A 1 165 ? -2.951 -2.892 12.127 1.00 69.19 165 PHE A CA 1
ATOM 1285 C C . PHE A 1 165 ? -3.719 -1.969 13.073 1.00 69.19 165 PHE A C 1
ATOM 1287 O O 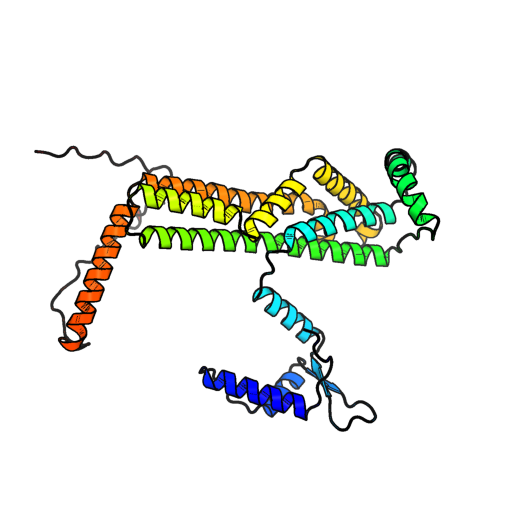. PHE A 1 165 ? -3.929 -2.310 14.239 1.00 69.19 165 PHE A O 1
ATOM 1294 N N . GLU A 1 166 ? -4.191 -0.819 12.593 1.00 71.44 166 GLU A N 1
ATOM 1295 C CA . GLU A 1 166 ? -5.037 0.063 13.395 1.00 71.44 166 GLU A CA 1
ATOM 1296 C C . GLU A 1 166 ? -6.371 -0.593 13.770 1.00 71.44 166 GLU A C 1
ATOM 1298 O O . GLU A 1 166 ? -6.851 -0.425 14.897 1.00 71.44 166 GLU A O 1
ATOM 1303 N N . ARG A 1 167 ? -6.974 -1.359 12.852 1.00 71.81 167 ARG A N 1
ATOM 1304 C CA . ARG A 1 167 ? -8.200 -2.120 13.122 1.00 71.81 167 ARG A CA 1
ATOM 1305 C C . ARG A 1 167 ? -7.959 -3.216 14.157 1.00 71.81 167 ARG A C 1
ATOM 1307 O O . ARG A 1 167 ? -8.739 -3.315 15.104 1.00 71.81 167 ARG A O 1
ATOM 1314 N N . LEU A 1 168 ? -6.869 -3.970 14.023 1.00 71.19 168 LEU A N 1
ATOM 1315 C CA . LEU A 1 168 ? -6.438 -4.983 14.991 1.00 71.19 168 LEU A CA 1
ATOM 1316 C C . LEU A 1 168 ? -6.205 -4.382 16.380 1.00 71.19 168 LEU A C 1
ATOM 1318 O O . LEU A 1 168 ? -6.696 -4.924 17.365 1.00 71.19 168 LEU A O 1
ATOM 1322 N N . ASN A 1 169 ? -5.549 -3.223 16.469 1.00 71.19 169 ASN A N 1
ATOM 1323 C CA . ASN A 1 169 ? -5.362 -2.508 17.734 1.00 71.19 169 ASN A CA 1
ATOM 1324 C C . ASN A 1 169 ? -6.705 -2.144 18.393 1.00 71.19 169 ASN A C 1
ATOM 1326 O O . ASN A 1 169 ? -6.890 -2.376 19.588 1.00 71.19 169 ASN A O 1
ATOM 1330 N N . ARG A 1 170 ? -7.664 -1.606 17.625 1.00 73.06 170 ARG A N 1
ATOM 1331 C CA . ARG A 1 170 ? -9.007 -1.298 18.148 1.00 73.06 170 ARG A CA 1
ATOM 1332 C C . ARG A 1 170 ? -9.730 -2.555 18.638 1.00 73.06 170 ARG A C 1
ATOM 1334 O O . ARG A 1 170 ? -10.268 -2.534 19.741 1.00 73.06 170 ARG A O 1
ATOM 1341 N N . GLY A 1 171 ? -9.692 -3.639 17.860 1.00 73.88 171 GLY A N 1
ATOM 1342 C CA . GLY A 1 171 ? -10.300 -4.919 18.231 1.00 73.88 171 GLY A CA 1
ATOM 1343 C C . GLY A 1 171 ? -9.683 -5.528 19.492 1.00 73.88 171 GLY A C 1
ATOM 1344 O O . GLY A 1 171 ? -10.406 -5.951 20.389 1.00 73.88 171 GLY A O 1
ATOM 1345 N N . LEU A 1 172 ? -8.353 -5.491 19.616 1.00 71.94 172 LEU A N 1
ATOM 1346 C CA . LEU A 1 172 ? -7.655 -5.982 20.803 1.00 71.94 172 LEU A CA 1
ATOM 1347 C C . LEU A 1 172 ? -8.044 -5.177 22.047 1.00 71.94 172 LEU A C 1
ATOM 1349 O O . LEU A 1 172 ? -8.367 -5.759 23.076 1.00 71.94 172 LEU A O 1
ATOM 1353 N N . ARG A 1 173 ? -8.090 -3.841 21.956 1.00 73.25 173 ARG A N 1
ATOM 1354 C CA . ARG A 1 173 ? -8.549 -2.989 23.068 1.00 73.25 173 ARG A CA 1
ATOM 1355 C C . ARG A 1 173 ? -9.975 -3.320 23.492 1.00 73.25 173 ARG A C 1
ATOM 1357 O O . ARG A 1 173 ? -10.229 -3.408 24.688 1.00 73.25 173 ARG A O 1
ATOM 1364 N N . GLN A 1 174 ? -10.877 -3.532 22.536 1.00 74.88 174 GLN A N 1
ATOM 1365 C CA . GLN A 1 174 ? -12.247 -3.940 22.832 1.00 74.88 174 GLN A CA 1
ATOM 1366 C C . GLN A 1 174 ? -12.286 -5.298 23.548 1.00 74.88 174 GLN A C 1
ATOM 1368 O O . GLN A 1 174 ? -12.895 -5.400 24.609 1.00 74.88 174 GLN A O 1
ATOM 1373 N N . SER A 1 175 ? -11.567 -6.303 23.041 1.00 73.56 175 SER A N 1
ATOM 1374 C CA . SER A 1 175 ? -11.482 -7.625 23.677 1.00 73.56 175 SER A CA 1
ATOM 1375 C C . SER A 1 175 ? -10.971 -7.540 25.117 1.00 73.56 175 SER A C 1
ATOM 1377 O O . SER A 1 175 ? -11.495 -8.212 25.998 1.00 73.56 175 SER A O 1
ATOM 1379 N N . LEU A 1 176 ? -9.977 -6.688 25.382 1.00 70.81 176 LEU A N 1
ATOM 1380 C CA . LEU A 1 176 ? -9.441 -6.489 26.733 1.00 70.81 176 LEU A CA 1
ATOM 1381 C C . LEU A 1 176 ? -10.438 -5.797 27.668 1.00 70.81 176 LEU A C 1
ATOM 1383 O O . LEU A 1 176 ? -10.415 -6.047 28.869 1.00 70.81 176 LEU A O 1
ATOM 1387 N N . MET A 1 177 ? -11.306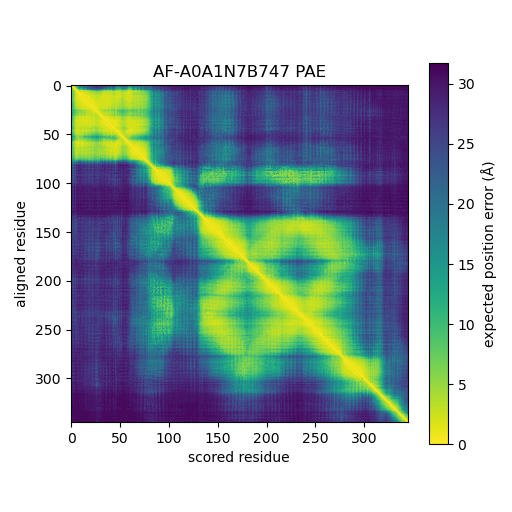 -4.930 27.138 1.00 70.38 177 MET A N 1
ATOM 1388 C CA . MET A 1 177 ? -12.381 -4.302 27.913 1.00 70.38 177 MET A CA 1
ATOM 1389 C C . MET A 1 177 ? -13.504 -5.286 28.250 1.00 70.38 177 MET A C 1
ATOM 1391 O O . MET A 1 177 ? -14.098 -5.186 29.322 1.00 70.38 177 MET A O 1
ATOM 1395 N N . GLU A 1 178 ? -13.794 -6.220 27.347 1.00 70.38 178 GLU A N 1
ATOM 1396 C CA . GLU A 1 178 ? -14.835 -7.237 27.517 1.00 70.38 178 GLU A CA 1
ATOM 1397 C C . GLU A 1 178 ? -14.375 -8.420 28.385 1.00 70.38 178 GLU A C 1
ATOM 1399 O O . GLU A 1 178 ? -15.210 -9.177 28.882 1.00 70.38 178 GLU A O 1
ATOM 1404 N N . HIS A 1 179 ? -13.066 -8.588 28.605 1.00 70.81 179 HIS A N 1
ATOM 1405 C CA . HIS A 1 179 ? -12.545 -9.732 29.342 1.00 70.81 179 HIS A CA 1
ATOM 1406 C C . HIS A 1 179 ? -12.713 -9.597 30.870 1.00 70.81 179 HIS A C 1
ATOM 1408 O O . HIS A 1 179 ? -12.236 -8.654 31.510 1.00 70.81 179 HIS A O 1
ATOM 1414 N N . GLU A 1 180 ? -13.368 -10.590 31.479 1.00 63.94 180 GLU A N 1
ATOM 1415 C CA . GLU A 1 180 ? -13.649 -10.652 32.924 1.00 63.94 180 GLU A CA 1
ATOM 1416 C C . GLU A 1 180 ? -12.485 -11.240 33.755 1.00 63.94 180 GLU A C 1
ATOM 1418 O O . GLU A 1 180 ? -12.567 -11.298 34.982 1.00 63.94 180 GLU A O 1
ATOM 1423 N N . GLY A 1 181 ? -11.389 -11.642 33.101 1.00 66.25 181 GLY A N 1
ATOM 1424 C CA . GLY A 1 181 ? -10.220 -12.276 33.718 1.00 66.25 181 GLY A CA 1
ATOM 1425 C C . GLY A 1 181 ? -9.377 -11.372 34.629 1.00 66.25 181 GLY A C 1
ATOM 1426 O O . GLY A 1 181 ? -9.602 -10.164 34.784 1.00 66.25 181 GLY A O 1
ATOM 1427 N N . SER A 1 182 ? -8.373 -11.983 35.259 1.00 67.31 182 SER A N 1
ATOM 1428 C CA . SER A 1 182 ? -7.384 -11.300 36.093 1.00 67.31 182 SER A CA 1
ATOM 1429 C C . SER A 1 182 ? -6.421 -10.455 35.248 1.00 67.31 182 SER A C 1
ATOM 1431 O O . SER A 1 182 ? -6.302 -10.618 34.035 1.00 67.31 182 SER A O 1
ATOM 1433 N N . ARG A 1 183 ? -5.659 -9.557 35.890 1.00 64.75 183 ARG A N 1
ATOM 1434 C CA . ARG A 1 183 ? -4.611 -8.769 35.208 1.00 64.75 183 ARG A CA 1
ATOM 1435 C C . ARG A 1 183 ? -3.599 -9.656 34.462 1.00 64.75 183 ARG A C 1
ATOM 1437 O O . ARG A 1 183 ? -3.057 -9.214 33.454 1.00 64.75 183 ARG A O 1
ATOM 1444 N N . GLY A 1 184 ? -3.331 -10.860 34.975 1.00 66.88 184 GLY A N 1
ATOM 1445 C CA . GLY A 1 184 ? -2.441 -11.834 34.342 1.00 66.88 184 GLY A CA 1
ATOM 1446 C C . GLY A 1 184 ? -3.009 -12.357 33.025 1.00 66.88 184 GLY A C 1
ATOM 1447 O O . GLY A 1 184 ? -2.318 -12.307 32.016 1.00 66.88 184 GLY A O 1
ATOM 1448 N N . ASP A 1 185 ? -4.290 -12.721 33.012 1.00 70.00 185 ASP A N 1
ATOM 1449 C CA . ASP A 1 185 ? -4.976 -13.259 31.826 1.00 70.00 185 ASP A CA 1
ATOM 1450 C C . ASP A 1 185 ? -5.075 -12.211 30.704 1.00 70.00 185 ASP A C 1
ATOM 1452 O O . ASP A 1 185 ? -4.883 -12.505 29.526 1.00 70.00 185 ASP A O 1
ATOM 1456 N N . VAL A 1 186 ? -5.300 -10.949 31.083 1.00 67.56 186 VAL A N 1
ATOM 1457 C CA . VAL A 1 186 ? -5.300 -9.793 30.170 1.00 67.56 186 VAL A CA 1
ATOM 1458 C C . VAL A 1 186 ? -3.913 -9.580 29.556 1.00 67.56 186 VAL A C 1
ATOM 1460 O O . VAL A 1 186 ? -3.809 -9.307 28.363 1.00 67.56 186 VAL A O 1
ATOM 1463 N N . LEU A 1 187 ? -2.842 -9.714 30.348 1.00 65.88 187 LEU A N 1
ATOM 1464 C CA . LEU A 1 187 ? -1.460 -9.628 29.860 1.00 65.88 187 LEU A CA 1
ATOM 1465 C C . LEU A 1 187 ? -1.107 -10.791 28.926 1.00 65.88 187 LEU A C 1
ATOM 1467 O O . LEU A 1 187 ? -0.444 -10.574 27.917 1.00 65.88 187 LEU A O 1
ATOM 1471 N N . GLU A 1 188 ? -1.563 -12.001 29.229 1.00 69.62 188 GLU A N 1
ATOM 1472 C CA . GLU A 1 188 ? -1.321 -13.182 28.400 1.00 69.62 188 GLU A CA 1
ATOM 1473 C C . GLU A 1 188 ? -2.056 -13.092 27.053 1.00 69.62 188 GLU A C 1
ATOM 1475 O O . GLU A 1 188 ? -1.430 -13.260 26.008 1.00 69.62 188 GLU A O 1
ATOM 1480 N N . GLN A 1 189 ? -3.336 -12.695 27.046 1.00 67.44 189 GLN A N 1
ATOM 1481 C CA . GLN A 1 189 ? -4.077 -12.401 25.809 1.00 67.44 189 GLN A CA 1
ATOM 1482 C C . GLN A 1 189 ? -3.459 -11.263 24.998 1.00 67.44 189 GLN A C 1
ATOM 1484 O O . GLN A 1 189 ? -3.512 -11.266 23.770 1.00 67.44 189 GLN A O 1
ATOM 1489 N N . LEU A 1 190 ? -2.870 -10.284 25.677 1.00 65.31 190 LEU A N 1
ATOM 1490 C CA . LEU A 1 190 ? -2.163 -9.180 25.046 1.00 65.31 190 LEU A CA 1
ATOM 1491 C C . LEU A 1 190 ? -0.920 -9.630 24.294 1.00 65.31 190 LEU A C 1
ATOM 1493 O O . LEU A 1 190 ? -0.759 -9.264 23.133 1.00 65.31 190 LEU A O 1
ATOM 1497 N N . PHE A 1 191 ? -0.050 -10.401 24.947 1.00 65.31 191 PHE A N 1
ATOM 1498 C CA . PHE A 1 191 ? 1.148 -10.933 24.303 1.00 65.31 191 PHE A CA 1
ATOM 1499 C C . PHE A 1 191 ? 0.771 -11.883 23.167 1.00 65.31 191 PHE A C 1
ATOM 1501 O O . PHE A 1 191 ? 1.248 -11.693 22.052 1.00 65.31 191 PHE A O 1
ATOM 1508 N N . ALA A 1 192 ? -0.198 -12.774 23.399 1.00 68.06 192 ALA A N 1
ATOM 1509 C CA . ALA A 1 192 ? -0.742 -13.636 22.356 1.00 68.06 192 ALA A CA 1
ATOM 1510 C C . ALA A 1 192 ? -1.309 -12.831 21.171 1.00 68.06 192 ALA A C 1
ATOM 1512 O O . ALA A 1 192 ? -1.101 -13.206 20.025 1.00 68.06 192 ALA A O 1
ATOM 1513 N N . GLY A 1 193 ? -1.983 -11.704 21.420 1.00 63.94 193 GLY A N 1
ATOM 1514 C CA . GLY A 1 193 ? -2.523 -10.827 20.379 1.00 63.94 193 GLY A CA 1
ATOM 1515 C C . GLY A 1 193 ? -1.456 -10.049 19.604 1.00 63.94 193 GLY A C 1
ATOM 1516 O O . GLY A 1 193 ? -1.590 -9.877 18.395 1.00 63.94 193 GLY A O 1
ATOM 1517 N N . VAL A 1 194 ? -0.385 -9.593 20.262 1.00 63.72 194 VAL A N 1
ATOM 1518 C CA . VAL A 1 194 ? 0.762 -8.944 19.597 1.00 63.72 194 VAL A CA 1
ATOM 1519 C C . VAL A 1 194 ? 1.505 -9.940 18.705 1.00 63.72 194 VAL A C 1
ATOM 1521 O O . VAL A 1 194 ? 1.843 -9.599 17.569 1.00 63.72 194 VAL A O 1
ATOM 1524 N N . ASP A 1 195 ? 1.685 -11.172 19.176 1.00 65.31 195 ASP A N 1
ATOM 1525 C CA . ASP A 1 195 ? 2.276 -12.250 18.385 1.00 65.31 195 ASP A CA 1
ATOM 1526 C C . ASP A 1 195 ? 1.363 -12.616 17.203 1.00 65.31 195 ASP A C 1
ATOM 1528 O O . ASP A 1 195 ? 1.828 -12.663 16.066 1.00 65.31 195 ASP A O 1
ATOM 1532 N N . LEU A 1 196 ? 0.042 -12.705 17.413 1.00 64.06 196 LEU A N 1
ATOM 1533 C CA . LEU A 1 196 ? -0.948 -12.939 16.351 1.00 64.06 196 LEU A CA 1
ATOM 1534 C C . LEU A 1 196 ? -0.924 -11.852 15.262 1.00 64.06 196 LEU A C 1
ATOM 1536 O O . LEU A 1 196 ? -1.190 -12.126 14.094 1.00 64.06 196 LEU A O 1
ATOM 1540 N N . ILE A 1 197 ? -0.610 -10.607 15.629 1.00 60.75 197 ILE A N 1
ATOM 1541 C CA . ILE A 1 197 ? -0.480 -9.483 14.695 1.00 60.75 197 ILE A CA 1
ATOM 1542 C C . ILE A 1 197 ? 0.782 -9.636 13.839 1.00 60.75 197 ILE A C 1
ATOM 1544 O O . ILE A 1 197 ? 0.716 -9.463 12.618 1.00 60.75 197 ILE A O 1
ATOM 1548 N N . GLY A 1 198 ? 1.920 -9.978 14.449 1.00 64.88 198 GLY A N 1
ATOM 1549 C CA . GLY A 1 198 ? 3.164 -10.255 13.725 1.00 64.88 198 GLY A CA 1
ATOM 1550 C C . GLY A 1 198 ? 3.064 -11.494 12.831 1.00 64.88 198 GLY A C 1
ATOM 1551 O O . GLY A 1 198 ? 3.594 -11.502 11.718 1.00 64.88 198 GLY A O 1
ATOM 1552 N N . GLU A 1 199 ? 2.327 -12.501 13.293 1.00 69.00 199 GLU A N 1
ATOM 1553 C CA . GLU A 1 199 ? 2.040 -13.743 12.580 1.00 69.00 199 GLU A CA 1
ATOM 1554 C C . GLU A 1 199 ? 0.867 -13.632 11.604 1.00 69.00 199 GLU A C 1
ATOM 1556 O O . GLU A 1 199 ? 0.652 -14.556 10.825 1.00 69.00 199 GLU A O 1
ATOM 1561 N N . SER A 1 200 ? 0.120 -12.527 11.592 1.00 70.19 200 SER A N 1
ATOM 1562 C CA . SER A 1 200 ? -0.950 -12.317 10.615 1.00 70.19 200 SER A CA 1
ATOM 1563 C C . SER A 1 200 ? -0.397 -12.350 9.189 1.00 70.19 200 SER A C 1
ATOM 1565 O O . SER A 1 200 ? 0.771 -12.035 8.957 1.00 70.19 200 SER A O 1
ATOM 1567 N N . ASP A 1 201 ? -1.234 -12.687 8.205 1.00 65.31 201 ASP A N 1
ATOM 1568 C CA . ASP A 1 201 ? -0.813 -12.673 6.797 1.00 65.31 201 ASP A CA 1
ATOM 1569 C C . ASP A 1 201 ? -0.220 -11.313 6.401 1.00 65.31 201 ASP A C 1
ATOM 1571 O O . ASP A 1 201 ? 0.856 -11.256 5.812 1.00 65.31 201 ASP A O 1
ATOM 1575 N N . ALA A 1 202 ? -0.856 -10.215 6.821 1.00 64.25 202 ALA A N 1
ATOM 1576 C CA . ALA A 1 202 ? -0.362 -8.863 6.574 1.00 64.25 202 ALA A CA 1
ATOM 1577 C C . ALA A 1 202 ? 0.981 -8.583 7.279 1.00 64.25 202 ALA A C 1
ATOM 1579 O O . ALA A 1 202 ? 1.881 -7.997 6.676 1.00 64.25 202 ALA A O 1
ATOM 1580 N N . GLY A 1 203 ? 1.138 -9.026 8.531 1.00 70.75 203 GLY A N 1
ATOM 1581 C CA . GLY A 1 203 ? 2.365 -8.859 9.312 1.00 70.75 203 GLY A CA 1
ATOM 1582 C C . GLY A 1 203 ? 3.539 -9.669 8.774 1.00 70.75 203 GLY A C 1
ATOM 1583 O O . GLY A 1 203 ? 4.639 -9.132 8.633 1.00 70.75 203 GLY A O 1
ATOM 1584 N N . ARG A 1 204 ? 3.313 -10.929 8.391 1.00 73.19 204 ARG A N 1
ATOM 1585 C CA . ARG A 1 204 ? 4.337 -11.783 7.775 1.00 73.19 204 ARG A CA 1
ATOM 1586 C C . ARG A 1 204 ? 4.811 -11.217 6.446 1.00 73.19 204 ARG A C 1
ATOM 1588 O O . ARG A 1 204 ? 6.017 -11.076 6.253 1.00 73.19 204 ARG A O 1
ATOM 1595 N N . THR A 1 205 ? 3.885 -10.840 5.563 1.00 71.12 205 THR A N 1
ATOM 1596 C CA . THR A 1 205 ? 4.248 -10.276 4.259 1.00 71.12 205 THR A CA 1
ATOM 1597 C C . THR A 1 205 ? 4.956 -8.927 4.412 1.00 71.12 205 THR A C 1
ATOM 1599 O O . THR A 1 205 ? 5.959 -8.691 3.741 1.00 71.12 205 THR A O 1
ATOM 1602 N N . PHE A 1 206 ? 4.521 -8.069 5.344 1.00 74.25 206 PHE A N 1
ATOM 1603 C CA . PHE A 1 206 ? 5.230 -6.824 5.653 1.00 74.25 206 PHE A CA 1
ATOM 1604 C C . PHE A 1 206 ? 6.645 -7.067 6.194 1.00 74.25 206 PHE A C 1
ATOM 1606 O O . PHE A 1 206 ? 7.587 -6.433 5.727 1.00 74.25 206 PHE A O 1
ATOM 1613 N N . ASN A 1 207 ? 6.823 -7.978 7.154 1.00 74.88 207 ASN A N 1
ATOM 1614 C CA . ASN A 1 207 ? 8.135 -8.260 7.743 1.00 74.88 207 ASN A CA 1
ATOM 1615 C C . ASN A 1 207 ? 9.113 -8.846 6.717 1.00 74.88 207 ASN A C 1
ATOM 1617 O O . ASN A 1 207 ? 10.274 -8.435 6.671 1.00 74.88 207 ASN A O 1
ATOM 1621 N N . ALA A 1 208 ? 8.654 -9.775 5.874 1.00 74.62 208 ALA A N 1
ATOM 1622 C CA . ALA A 1 208 ? 9.467 -10.352 4.807 1.00 74.62 208 ALA A CA 1
ATOM 1623 C C . ALA A 1 208 ? 9.890 -9.289 3.781 1.00 74.62 208 ALA A C 1
ATOM 1625 O O . ALA A 1 208 ? 11.061 -9.205 3.408 1.00 74.62 208 ALA A O 1
ATOM 1626 N N . PHE A 1 209 ? 8.957 -8.414 3.406 1.00 76.00 209 PHE A N 1
ATOM 1627 C CA . PHE A 1 209 ? 9.218 -7.255 2.564 1.00 76.00 209 PHE A CA 1
ATOM 1628 C C . PHE A 1 209 ? 10.216 -6.273 3.203 1.00 76.00 209 PHE A C 1
ATOM 1630 O O . PHE A 1 209 ? 11.166 -5.835 2.556 1.00 76.00 209 PHE A O 1
ATOM 1637 N N . TRP A 1 210 ? 10.019 -5.917 4.476 1.00 77.56 210 TRP A N 1
ATOM 1638 C CA . TRP A 1 210 ? 10.873 -4.963 5.181 1.00 77.56 210 TRP A CA 1
ATOM 1639 C C . TRP A 1 210 ? 12.294 -5.501 5.285 1.00 77.56 210 TRP A C 1
ATOM 1641 O O . TRP A 1 210 ? 13.248 -4.766 5.038 1.00 77.56 210 TRP A O 1
ATOM 1651 N N . ARG A 1 211 ? 12.436 -6.805 5.554 1.00 80.38 211 ARG A N 1
ATOM 1652 C CA . ARG A 1 211 ? 13.714 -7.514 5.476 1.00 80.38 211 ARG A CA 1
ATOM 1653 C C . ARG A 1 211 ? 14.349 -7.378 4.092 1.00 80.38 211 ARG A C 1
ATOM 1655 O O . ARG A 1 211 ? 15.519 -7.044 4.024 1.00 80.38 211 ARG A O 1
ATOM 1662 N N . LEU A 1 212 ? 13.594 -7.562 3.007 1.00 75.50 212 LEU A N 1
ATOM 1663 C CA . LEU A 1 212 ? 14.109 -7.416 1.638 1.00 75.50 212 LEU A CA 1
ATOM 1664 C C . LEU A 1 212 ? 14.586 -5.987 1.317 1.00 75.50 212 LEU A C 1
ATOM 1666 O O . LEU A 1 212 ? 15.593 -5.820 0.641 1.00 75.50 212 LEU A O 1
ATOM 1670 N N . LEU A 1 213 ? 13.895 -4.954 1.810 1.00 75.19 213 LEU A N 1
ATOM 1671 C CA . LEU A 1 213 ? 14.316 -3.556 1.635 1.00 75.19 213 LEU A CA 1
ATOM 1672 C C . LEU A 1 213 ? 15.504 -3.145 2.512 1.00 75.19 213 LEU A C 1
ATOM 1674 O O . LEU A 1 213 ? 16.215 -2.201 2.171 1.00 75.19 213 LEU A O 1
ATOM 1678 N N . THR A 1 214 ? 15.647 -3.765 3.682 1.00 78.88 214 THR A N 1
ATOM 1679 C CA . THR A 1 214 ? 16.710 -3.450 4.654 1.00 78.88 214 THR A CA 1
ATOM 1680 C C . THR A 1 214 ? 17.946 -4.319 4.486 1.00 78.88 214 THR A C 1
ATOM 1682 O O . THR A 1 214 ? 18.999 -3.990 5.030 1.00 78.88 214 THR A O 1
ATOM 1685 N N . ASP A 1 215 ? 17.834 -5.387 3.704 1.00 85.00 215 ASP A N 1
ATOM 1686 C CA . ASP A 1 215 ? 18.953 -6.181 3.238 1.00 85.00 215 ASP A CA 1
ATOM 1687 C C . ASP A 1 215 ? 19.883 -5.306 2.388 1.00 85.00 215 ASP A C 1
ATOM 1689 O O . ASP A 1 215 ? 19.477 -4.704 1.390 1.00 85.00 215 ASP A O 1
ATOM 1693 N N . SER A 1 216 ? 21.144 -5.207 2.808 1.00 74.75 216 SER A N 1
ATOM 1694 C CA . SER A 1 216 ? 22.121 -4.324 2.175 1.00 74.75 216 SER A CA 1
ATOM 1695 C C . SER A 1 216 ? 22.447 -4.717 0.735 1.00 74.75 216 SER A C 1
ATOM 1697 O O . SER A 1 216 ? 22.747 -3.836 -0.067 1.00 74.75 216 SER A O 1
ATOM 1699 N N . GLU A 1 217 ? 22.398 -6.008 0.399 1.00 75.94 217 GLU A N 1
ATOM 1700 C CA . GLU A 1 217 ? 22.719 -6.516 -0.939 1.00 75.94 217 GLU A CA 1
ATOM 1701 C C . GLU A 1 217 ? 21.567 -6.232 -1.909 1.00 75.94 217 GLU A C 1
ATOM 1703 O O . GLU A 1 217 ? 21.765 -5.695 -3.003 1.00 75.94 217 GLU A O 1
ATOM 1708 N N . GLN A 1 218 ? 20.336 -6.498 -1.471 1.00 74.31 218 GLN A N 1
ATOM 1709 C CA . GLN A 1 218 ? 19.142 -6.285 -2.289 1.00 74.31 218 GLN A CA 1
ATOM 1710 C C . GLN A 1 218 ? 18.832 -4.799 -2.477 1.00 74.31 218 GLN A C 1
ATOM 1712 O O . GLN A 1 218 ? 18.485 -4.363 -3.579 1.00 74.31 218 GLN A O 1
ATOM 1717 N N . ALA A 1 219 ? 19.021 -3.990 -1.431 1.00 76.00 219 ALA A N 1
ATOM 1718 C CA . ALA A 1 219 ? 18.879 -2.543 -1.522 1.00 76.00 219 ALA A CA 1
ATOM 1719 C C . ALA A 1 219 ? 19.929 -1.915 -2.455 1.00 76.00 219 ALA A C 1
ATOM 1721 O O . ALA A 1 219 ? 19.597 -0.994 -3.207 1.00 76.00 219 ALA A O 1
ATOM 1722 N N . ALA A 1 220 ? 21.173 -2.413 -2.434 1.00 78.00 220 ALA A N 1
ATOM 1723 C CA . ALA A 1 220 ? 22.221 -1.975 -3.353 1.00 78.00 220 ALA A CA 1
ATOM 1724 C C . ALA A 1 220 ? 21.871 -2.334 -4.804 1.00 78.00 220 ALA A C 1
ATOM 1726 O O . ALA A 1 220 ? 21.873 -1.453 -5.661 1.00 78.00 220 ALA A O 1
ATOM 1727 N N . THR A 1 221 ? 21.451 -3.576 -5.051 1.00 78.94 221 THR A N 1
ATOM 1728 C CA . THR A 1 221 ? 21.044 -4.061 -6.381 1.00 78.94 221 THR A CA 1
ATOM 1729 C C . THR A 1 221 ? 19.890 -3.245 -6.968 1.00 78.94 221 THR A C 1
ATOM 1731 O O . THR A 1 221 ? 19.930 -2.832 -8.132 1.00 78.94 221 THR A O 1
ATOM 1734 N N . LEU A 1 222 ? 18.860 -2.959 -6.162 1.00 79.88 222 LEU A N 1
ATOM 1735 C CA . LEU A 1 222 ? 17.736 -2.116 -6.570 1.00 79.88 222 LEU A CA 1
ATOM 1736 C C . LEU A 1 222 ? 18.201 -0.696 -6.919 1.00 79.88 222 LEU A C 1
ATOM 1738 O O . LEU A 1 222 ? 17.760 -0.129 -7.920 1.00 79.88 222 LEU A O 1
ATOM 1742 N N . ARG A 1 223 ? 19.089 -0.121 -6.103 1.00 81.19 223 ARG A N 1
ATOM 1743 C CA . ARG A 1 223 ? 19.610 1.232 -6.310 1.00 81.19 223 ARG A CA 1
ATOM 1744 C C . ARG A 1 223 ? 20.447 1.329 -7.582 1.00 81.19 223 ARG A C 1
ATOM 1746 O O . ARG A 1 223 ? 20.203 2.223 -8.383 1.00 81.19 223 ARG A O 1
ATOM 1753 N N . GLU A 1 224 ? 21.362 0.389 -7.796 1.00 82.44 224 GLU A N 1
ATOM 1754 C CA . GLU A 1 224 ? 22.177 0.318 -9.012 1.00 82.44 224 GLU A CA 1
ATOM 1755 C C . GLU A 1 224 ? 21.303 0.149 -10.260 1.00 82.44 224 GLU A C 1
ATOM 1757 O O . GLU A 1 224 ? 21.470 0.889 -11.228 1.00 82.44 224 GLU A O 1
ATOM 1762 N N . SER A 1 225 ? 20.305 -0.741 -10.212 1.00 82.19 225 SER A N 1
ATOM 1763 C CA . SER A 1 225 ? 19.365 -0.949 -11.325 1.00 82.19 225 SER A CA 1
ATOM 1764 C C . SER A 1 225 ? 18.576 0.328 -11.652 1.00 82.19 225 SER A C 1
ATOM 1766 O O . SER A 1 225 ? 18.384 0.665 -12.821 1.00 82.19 225 SER A O 1
ATOM 1768 N N . LEU A 1 226 ? 18.129 1.070 -10.631 1.00 84.44 226 LEU A N 1
ATOM 1769 C CA . LEU A 1 226 ? 17.421 2.342 -10.805 1.00 84.44 226 LEU A CA 1
ATOM 1770 C C . LEU A 1 226 ? 18.324 3.442 -11.368 1.00 84.44 226 LEU A C 1
ATOM 1772 O O . LEU A 1 226 ? 17.900 4.166 -12.273 1.00 84.44 226 LEU A O 1
ATOM 1776 N N . ASP A 1 227 ? 19.553 3.566 -10.873 1.00 81.94 227 ASP A N 1
ATOM 1777 C CA . ASP A 1 227 ? 20.529 4.535 -11.378 1.00 81.94 227 ASP A CA 1
ATOM 1778 C C . ASP A 1 227 ? 20.856 4.245 -12.853 1.00 81.94 227 ASP A C 1
ATOM 1780 O O . ASP A 1 227 ? 20.877 5.154 -13.691 1.00 81.94 227 ASP A O 1
ATOM 1784 N N . GLU A 1 228 ? 21.002 2.968 -13.213 1.00 81.31 228 GLU A N 1
ATOM 1785 C CA . GLU A 1 228 ? 21.264 2.551 -14.588 1.00 81.31 228 GLU A CA 1
ATOM 1786 C C . GLU A 1 228 ? 20.069 2.827 -15.515 1.00 81.31 228 GLU A C 1
ATOM 1788 O O . GLU A 1 228 ? 20.241 3.383 -16.603 1.00 81.31 228 GLU A O 1
ATOM 1793 N N . VAL A 1 229 ? 18.847 2.495 -15.082 1.00 83.56 229 VAL A N 1
ATOM 1794 C CA . VAL A 1 229 ? 17.607 2.739 -15.836 1.00 83.56 229 VAL A CA 1
ATOM 1795 C C . VAL A 1 229 ? 17.353 4.237 -16.026 1.00 83.56 229 VAL A C 1
ATOM 1797 O O . VAL A 1 229 ? 17.065 4.680 -17.138 1.00 83.56 229 VAL A O 1
ATOM 1800 N N . THR A 1 230 ? 17.499 5.043 -14.974 1.00 83.56 230 THR A N 1
ATOM 1801 C CA . THR A 1 230 ? 17.224 6.492 -15.013 1.00 83.56 230 THR A CA 1
ATOM 1802 C C . THR A 1 230 ? 18.310 7.307 -15.725 1.00 83.56 230 THR A C 1
ATOM 1804 O O . THR A 1 230 ? 18.032 8.418 -16.205 1.00 83.56 230 THR A O 1
ATOM 1807 N N . GLY A 1 231 ? 19.524 6.759 -15.841 1.00 82.62 231 GLY A N 1
ATOM 1808 C CA . GLY A 1 231 ? 20.638 7.334 -16.595 1.00 82.62 231 GLY A CA 1
ATOM 1809 C C . GLY A 1 231 ? 20.522 7.183 -18.117 1.00 82.62 231 GLY A C 1
ATOM 1810 O O . GLY A 1 231 ? 21.249 7.850 -18.858 1.00 82.62 231 GLY A O 1
ATOM 1811 N N . ARG A 1 232 ? 19.606 6.342 -18.613 1.00 82.12 232 ARG A N 1
ATOM 1812 C CA . ARG A 1 232 ? 19.522 5.988 -20.039 1.00 82.12 232 ARG A CA 1
ATOM 1813 C C . ARG A 1 232 ? 18.830 7.034 -20.912 1.00 82.12 232 ARG A C 1
ATOM 1815 O O . ARG A 1 232 ? 17.981 7.788 -20.436 1.00 82.12 232 ARG A O 1
ATOM 1822 N N . PRO A 1 233 ? 19.117 7.050 -22.231 1.00 80.06 233 PRO A N 1
ATOM 1823 C CA . PRO A 1 233 ? 18.479 7.978 -23.165 1.00 80.06 233 PRO A CA 1
ATOM 1824 C C . PRO A 1 233 ? 16.950 7.873 -23.190 1.00 80.06 233 PRO A C 1
ATOM 1826 O O . PRO A 1 233 ? 16.283 8.905 -23.238 1.00 80.06 233 PRO A O 1
ATOM 1829 N N . PHE A 1 234 ? 16.389 6.659 -23.102 1.00 81.81 234 PHE A N 1
ATOM 1830 C CA . PHE A 1 234 ? 14.933 6.460 -23.107 1.00 81.81 234 PHE A CA 1
ATOM 1831 C C . PHE A 1 234 ? 14.259 7.066 -21.867 1.00 81.81 234 PHE A C 1
ATOM 1833 O O . PHE A 1 234 ? 13.136 7.547 -21.958 1.00 81.81 234 PHE A O 1
ATOM 1840 N N . ALA A 1 235 ? 14.953 7.139 -20.725 1.00 83.31 235 ALA A N 1
ATOM 1841 C CA . ALA A 1 235 ? 14.409 7.737 -19.507 1.00 83.31 235 ALA A CA 1
ATOM 1842 C C . ALA A 1 235 ? 14.153 9.248 -19.647 1.00 83.31 235 ALA A C 1
ATOM 1844 O O . ALA A 1 235 ? 13.427 9.826 -18.842 1.00 83.31 235 ALA A O 1
ATOM 1845 N N . ARG A 1 236 ? 14.719 9.904 -20.672 1.00 84.69 236 ARG A N 1
ATOM 1846 C CA . ARG A 1 236 ? 14.396 11.298 -21.028 1.00 84.69 236 ARG A CA 1
ATOM 1847 C C . ARG A 1 236 ? 13.059 11.436 -21.761 1.00 84.69 236 ARG A C 1
ATOM 1849 O O . ARG A 1 236 ? 12.556 12.548 -21.853 1.00 84.69 236 ARG A O 1
ATOM 1856 N N . GLN A 1 237 ? 12.527 10.339 -22.298 1.00 83.50 237 GLN A N 1
ATOM 1857 C CA . GLN A 1 237 ? 11.223 10.284 -22.964 1.00 83.50 237 GLN A CA 1
ATOM 1858 C C . GLN A 1 237 ? 10.083 9.968 -21.982 1.00 83.50 237 GLN A C 1
ATOM 1860 O O . GLN A 1 237 ? 8.919 10.109 -22.345 1.00 83.50 237 GLN A O 1
ATOM 1865 N N . LEU A 1 238 ? 10.408 9.571 -20.745 1.00 82.31 238 LEU A N 1
ATOM 1866 C CA . LEU A 1 238 ? 9.444 9.486 -19.648 1.00 82.31 238 LEU A CA 1
ATOM 1867 C C . LEU A 1 238 ? 8.981 10.882 -19.230 1.00 82.31 238 LEU A C 1
ATOM 1869 O O . LEU A 1 238 ? 9.726 11.864 -19.310 1.00 82.31 238 LEU A O 1
ATOM 1873 N N . GLU A 1 239 ? 7.759 10.962 -18.721 1.00 84.00 239 GLU A N 1
ATOM 1874 C CA . GLU A 1 239 ? 7.225 12.196 -18.173 1.00 84.00 239 GLU A CA 1
ATOM 1875 C C . GLU A 1 239 ? 8.005 12.645 -16.928 1.00 84.00 239 GLU A C 1
ATOM 1877 O O . GLU A 1 239 ? 8.614 11.855 -16.200 1.00 84.00 239 GLU A O 1
ATOM 1882 N N . SER A 1 240 ? 7.970 13.950 -16.633 1.00 84.31 240 SER A N 1
ATOM 1883 C CA . SER A 1 240 ? 8.717 14.518 -15.500 1.00 84.31 240 SER A CA 1
ATOM 1884 C C . SER A 1 240 ? 8.351 13.864 -14.161 1.00 84.31 240 SER A C 1
ATOM 1886 O O . SER A 1 240 ? 9.216 13.683 -13.303 1.00 84.31 240 SER A O 1
ATOM 1888 N N . HIS A 1 241 ? 7.079 13.501 -13.983 1.00 81.50 241 HIS A N 1
ATOM 1889 C CA . HIS A 1 241 ? 6.583 12.882 -12.760 1.00 81.50 241 HIS A CA 1
ATOM 1890 C C . HIS A 1 241 ? 7.009 11.403 -12.646 1.00 81.50 241 HIS A C 1
ATOM 1892 O O . HIS A 1 241 ? 7.484 11.000 -11.586 1.00 81.50 241 HIS A O 1
ATOM 1898 N N . GLU A 1 242 ? 6.948 10.638 -13.743 1.00 82.19 242 GLU A N 1
ATOM 1899 C CA . GLU A 1 242 ? 7.425 9.248 -13.851 1.00 82.19 242 GLU A CA 1
ATOM 1900 C C . GLU A 1 242 ? 8.916 9.150 -13.504 1.00 82.19 242 GLU A C 1
ATOM 1902 O O . GLU A 1 242 ? 9.336 8.346 -12.669 1.00 82.19 242 GLU A O 1
ATOM 1907 N N . ARG A 1 243 ? 9.726 10.043 -14.084 1.00 84.25 243 ARG A N 1
ATOM 1908 C CA . ARG A 1 243 ? 11.172 10.088 -13.846 1.00 84.25 243 ARG A CA 1
ATOM 1909 C C . ARG A 1 243 ? 11.515 10.442 -12.399 1.00 84.25 243 ARG A C 1
ATOM 1911 O O . ARG A 1 243 ? 12.409 9.833 -11.814 1.00 84.25 243 ARG A O 1
ATOM 1918 N N . LYS A 1 244 ? 10.816 11.421 -11.813 1.00 85.31 244 LYS A N 1
ATOM 1919 C CA . LYS A 1 244 ? 10.984 11.789 -10.395 1.00 85.31 244 LYS A CA 1
ATOM 1920 C C . LYS A 1 244 ? 10.602 10.641 -9.468 1.00 85.31 244 LYS A C 1
ATOM 1922 O O . LYS A 1 244 ? 11.296 10.418 -8.482 1.00 85.31 244 LYS A O 1
ATOM 1927 N N . PHE A 1 245 ? 9.528 9.921 -9.786 1.00 83.19 245 PHE A N 1
ATOM 1928 C CA . PHE A 1 245 ? 9.090 8.775 -9.002 1.00 83.19 245 PHE A CA 1
ATOM 1929 C C . PHE A 1 245 ? 10.134 7.653 -9.009 1.00 83.19 245 PHE A C 1
ATOM 1931 O O . PHE A 1 245 ? 10.492 7.179 -7.938 1.00 83.19 245 PHE A O 1
ATOM 1938 N N . LEU A 1 246 ? 10.698 7.297 -10.170 1.00 84.56 246 LEU A N 1
ATOM 1939 C CA . LEU A 1 246 ? 11.772 6.296 -10.258 1.00 84.56 246 LEU A CA 1
ATOM 1940 C C . LEU A 1 246 ? 13.010 6.686 -9.438 1.00 84.56 246 LEU A C 1
ATOM 1942 O O . LEU A 1 246 ? 13.517 5.875 -8.670 1.00 84.56 246 LEU A O 1
ATOM 1946 N N . LEU A 1 247 ? 13.460 7.942 -9.544 1.00 85.56 247 LEU A N 1
ATOM 1947 C CA . LEU A 1 247 ? 14.593 8.461 -8.761 1.00 85.56 247 LEU A CA 1
ATOM 1948 C C . LEU A 1 247 ? 14.317 8.452 -7.248 1.00 85.56 247 LEU A C 1
ATOM 1950 O O . LEU A 1 247 ? 15.229 8.282 -6.442 1.00 85.56 247 LEU A O 1
ATOM 1954 N N . GLY A 1 248 ? 13.060 8.666 -6.860 1.00 85.44 248 GLY A N 1
ATOM 1955 C CA . GLY A 1 248 ? 12.614 8.674 -5.471 1.00 85.44 248 GLY A CA 1
ATOM 1956 C C . GLY A 1 248 ? 12.151 7.316 -4.943 1.00 85.44 248 GLY A C 1
ATOM 1957 O O . GLY A 1 248 ? 11.810 7.241 -3.765 1.00 85.44 248 GLY A O 1
ATOM 1958 N N . LEU A 1 249 ? 12.126 6.262 -5.767 1.00 83.69 249 LEU A N 1
ATOM 1959 C CA . LEU A 1 249 ? 11.399 5.025 -5.475 1.00 83.69 249 LEU A CA 1
ATOM 1960 C C . LEU A 1 249 ? 11.870 4.366 -4.177 1.00 83.69 249 LEU A C 1
ATOM 1962 O O . LEU A 1 249 ? 11.066 4.115 -3.282 1.00 83.69 249 LEU A O 1
ATOM 1966 N N . THR A 1 250 ? 13.177 4.144 -4.034 1.00 82.56 250 THR A N 1
ATOM 1967 C CA . THR A 1 250 ? 13.750 3.528 -2.829 1.00 82.56 250 THR A CA 1
ATOM 1968 C C . THR A 1 250 ? 13.444 4.350 -1.578 1.00 82.56 250 THR A C 1
ATOM 1970 O O . THR A 1 250 ? 13.083 3.799 -0.542 1.00 82.56 250 THR A O 1
ATOM 1973 N N . GLY A 1 251 ? 13.543 5.680 -1.674 1.00 83.00 251 GLY A N 1
ATOM 1974 C CA . GLY A 1 251 ? 13.225 6.581 -0.567 1.00 83.00 251 GLY A CA 1
ATOM 1975 C C . GLY A 1 251 ? 11.743 6.549 -0.195 1.00 83.00 251 GLY A C 1
ATOM 1976 O O . GLY A 1 251 ? 11.414 6.504 0.987 1.00 83.00 251 GLY A O 1
ATOM 1977 N N . ALA A 1 252 ? 10.856 6.516 -1.192 1.00 81.31 252 ALA A N 1
ATOM 1978 C CA . ALA A 1 252 ? 9.417 6.410 -0.993 1.00 81.31 252 ALA A CA 1
ATOM 1979 C C . ALA A 1 252 ? 9.044 5.089 -0.304 1.00 81.31 252 ALA A C 1
ATOM 1981 O O . ALA A 1 252 ? 8.352 5.109 0.710 1.00 81.31 252 ALA A O 1
ATOM 1982 N N . LEU A 1 253 ? 9.570 3.956 -0.783 1.00 79.69 253 LEU A N 1
ATOM 1983 C CA . LEU A 1 253 ? 9.319 2.639 -0.189 1.00 79.69 253 LEU A CA 1
ATOM 1984 C C . LEU A 1 253 ? 9.858 2.531 1.248 1.00 79.69 253 LEU A C 1
ATOM 1986 O O . LEU A 1 253 ? 9.167 2.014 2.125 1.00 79.69 253 LEU A O 1
ATOM 1990 N N . LEU A 1 254 ? 11.058 3.060 1.519 1.00 81.25 254 LEU A N 1
ATOM 1991 C CA . LEU A 1 254 ? 11.619 3.104 2.876 1.00 81.25 254 LEU A CA 1
ATOM 1992 C C . LEU A 1 254 ? 10.799 3.995 3.815 1.00 81.25 254 LEU A C 1
ATOM 1994 O O . LEU A 1 254 ? 10.657 3.670 4.993 1.00 81.25 254 LEU A O 1
ATOM 1998 N N . ASN A 1 255 ? 10.270 5.113 3.316 1.00 81.06 255 ASN A N 1
ATOM 1999 C CA . ASN A 1 255 ? 9.448 6.020 4.109 1.00 81.06 255 ASN A CA 1
ATOM 2000 C C . ASN A 1 255 ? 8.089 5.397 4.460 1.00 81.06 255 ASN A C 1
ATOM 2002 O O . ASN A 1 255 ? 7.682 5.442 5.619 1.00 81.06 255 ASN A O 1
ATOM 2006 N N . GLU A 1 256 ? 7.420 4.767 3.491 1.00 72.81 256 GLU A N 1
ATOM 2007 C CA . GLU A 1 256 ? 6.164 4.047 3.736 1.00 72.81 256 GLU A CA 1
ATOM 2008 C C . GLU A 1 256 ? 6.374 2.872 4.705 1.00 72.81 256 GLU A C 1
ATOM 2010 O O . GLU A 1 256 ? 5.627 2.724 5.674 1.00 72.81 256 GLU A O 1
ATOM 2015 N N . GLY A 1 257 ? 7.447 2.091 4.532 1.00 73.75 257 GLY A N 1
ATOM 2016 C CA . GLY A 1 257 ? 7.767 0.998 5.452 1.00 73.75 257 GLY A CA 1
ATOM 2017 C C . GLY A 1 257 ? 8.132 1.474 6.866 1.00 73.75 257 GLY A C 1
ATOM 2018 O O . GLY A 1 257 ? 7.704 0.861 7.847 1.00 73.75 257 GLY A O 1
ATOM 2019 N N . ARG A 1 258 ? 8.826 2.616 7.002 1.00 77.50 258 ARG A N 1
ATOM 2020 C CA . ARG A 1 258 ? 9.064 3.256 8.308 1.00 77.50 258 ARG A CA 1
ATOM 2021 C C . ARG A 1 258 ? 7.750 3.657 8.976 1.00 77.50 258 ARG A C 1
ATOM 2023 O O . ARG A 1 258 ? 7.592 3.399 10.162 1.00 77.50 258 ARG A O 1
ATOM 2030 N N . GLY A 1 259 ? 6.800 4.210 8.221 1.00 70.50 259 GLY A N 1
ATOM 2031 C CA . GLY A 1 259 ? 5.481 4.576 8.741 1.00 70.50 259 GLY A CA 1
ATOM 2032 C C . GLY A 1 259 ? 4.725 3.388 9.344 1.00 70.50 259 GLY A C 1
ATOM 2033 O O . GLY A 1 259 ? 4.139 3.511 10.418 1.00 70.50 259 GLY A O 1
ATOM 2034 N N . VAL A 1 260 ? 4.785 2.216 8.705 1.00 69.81 260 VAL A N 1
ATOM 2035 C CA . VAL A 1 260 ? 4.193 0.982 9.253 1.00 69.81 260 VAL A CA 1
ATOM 2036 C C . VAL A 1 260 ? 4.937 0.519 10.514 1.00 69.81 260 VAL A C 1
ATOM 2038 O O . VAL A 1 260 ? 4.302 0.174 11.513 1.00 69.81 260 VAL A O 1
ATOM 2041 N N . HIS A 1 261 ? 6.273 0.560 10.511 1.00 73.12 261 HIS A N 1
ATOM 2042 C CA . HIS A 1 261 ? 7.078 0.196 11.680 1.00 73.12 261 HIS A CA 1
ATOM 2043 C C . HIS A 1 261 ? 6.812 1.118 12.883 1.00 73.12 261 HIS A C 1
ATOM 2045 O O . HIS A 1 261 ? 6.663 0.642 14.009 1.00 73.12 261 HIS A O 1
ATOM 2051 N N . ASP A 1 262 ? 6.689 2.425 12.654 1.00 74.06 262 ASP A N 1
ATOM 2052 C CA . ASP A 1 262 ? 6.385 3.411 13.692 1.00 74.06 262 ASP A CA 1
ATOM 2053 C C . ASP A 1 262 ? 5.014 3.158 14.327 1.00 74.06 262 ASP A C 1
ATOM 2055 O O . ASP A 1 262 ? 4.886 3.236 15.552 1.00 74.06 262 ASP A O 1
ATOM 2059 N N . VAL A 1 263 ? 4.007 2.786 13.528 1.00 69.75 263 VAL A N 1
ATOM 2060 C CA . VAL A 1 263 ? 2.678 2.398 14.029 1.00 69.75 263 VAL A CA 1
ATOM 2061 C C . VAL A 1 263 ? 2.763 1.148 14.896 1.00 69.75 263 VAL A C 1
ATOM 2063 O O . VAL A 1 263 ? 2.193 1.140 15.986 1.00 69.75 263 VAL A O 1
ATOM 2066 N N . LEU A 1 264 ? 3.524 0.131 14.486 1.00 68.94 264 LEU A N 1
ATOM 2067 C CA . LEU A 1 264 ? 3.719 -1.086 15.280 1.00 68.94 264 LEU A CA 1
ATOM 2068 C C . LEU A 1 264 ? 4.420 -0.786 16.619 1.00 68.94 264 LEU A C 1
ATOM 2070 O O . LEU A 1 264 ? 3.996 -1.252 17.679 1.00 68.94 264 LEU A O 1
ATOM 2074 N N . GLN A 1 265 ? 5.457 0.055 16.595 1.00 73.38 265 GLN A N 1
ATOM 2075 C CA . GLN A 1 265 ? 6.180 0.470 17.799 1.00 73.38 265 GLN A CA 1
ATOM 2076 C C . GLN A 1 265 ? 5.324 1.343 18.721 1.00 73.38 265 GLN A C 1
ATOM 2078 O O . GLN A 1 265 ? 5.407 1.229 19.947 1.00 73.38 265 GLN A O 1
ATOM 2083 N N . HIS A 1 266 ? 4.526 2.251 18.156 1.00 74.00 266 HIS A N 1
ATOM 2084 C CA . HIS A 1 266 ? 3.591 3.075 18.914 1.00 74.00 266 HIS A CA 1
ATOM 2085 C C . HIS A 1 266 ? 2.485 2.216 19.527 1.00 74.00 266 HIS A C 1
ATOM 2087 O O . HIS A 1 266 ? 2.157 2.391 20.699 1.00 74.00 266 HIS A O 1
ATOM 2093 N N . PHE A 1 267 ? 1.968 1.245 18.776 1.00 70.00 267 PHE A N 1
ATOM 2094 C CA . PHE A 1 267 ? 0.996 0.272 19.248 1.00 70.00 267 PHE A CA 1
ATOM 2095 C C . PHE A 1 267 ? 1.519 -0.481 20.475 1.00 70.00 267 PHE A C 1
ATOM 2097 O O . PHE A 1 267 ? 0.920 -0.348 21.544 1.00 70.00 267 PHE A O 1
ATOM 2104 N N . ALA A 1 268 ? 2.674 -1.150 20.371 1.00 70.44 268 ALA A N 1
ATOM 2105 C CA . ALA A 1 268 ? 3.277 -1.902 21.474 1.00 70.44 268 ALA A CA 1
ATOM 2106 C C . ALA A 1 268 ? 3.500 -1.034 22.729 1.00 70.44 268 ALA A C 1
ATOM 2108 O O . ALA A 1 268 ? 3.211 -1.452 23.854 1.00 70.44 268 ALA A O 1
ATOM 2109 N N . ARG A 1 269 ? 3.950 0.216 22.545 1.00 74.88 269 ARG A N 1
ATOM 2110 C CA . ARG A 1 269 ? 4.116 1.188 23.639 1.00 74.88 269 ARG A CA 1
ATOM 2111 C C . ARG A 1 269 ? 2.786 1.619 24.257 1.00 74.88 269 ARG A C 1
ATOM 2113 O O . ARG A 1 269 ? 2.671 1.627 25.481 1.00 74.88 269 ARG A O 1
ATOM 2120 N N . SER A 1 270 ? 1.788 1.956 23.440 1.00 71.69 270 SER A N 1
ATOM 2121 C CA . SER A 1 270 ? 0.459 2.378 23.907 1.00 71.69 270 SER A CA 1
ATOM 2122 C C . SER A 1 270 ? -0.225 1.282 24.722 1.00 71.69 270 SER A C 1
ATOM 2124 O O . SER A 1 270 ? -0.856 1.552 25.738 1.00 71.69 270 SER A O 1
ATOM 2126 N N . LEU A 1 271 ? -0.025 0.034 24.309 1.00 67.50 271 LEU A N 1
ATOM 2127 C CA . LEU A 1 271 ? -0.595 -1.149 24.924 1.00 67.50 271 LEU A CA 1
ATOM 2128 C C . LEU A 1 271 ? 0.055 -1.443 26.278 1.00 67.50 271 LEU A C 1
ATOM 2130 O O . LEU A 1 271 ? -0.633 -1.640 27.278 1.00 67.50 271 LEU A O 1
ATOM 2134 N N . LYS A 1 272 ? 1.389 -1.354 26.338 1.00 71.25 272 LYS A N 1
ATOM 2135 C CA . LYS A 1 272 ? 2.146 -1.417 27.592 1.00 71.25 272 LYS A CA 1
ATOM 2136 C C . LYS A 1 272 ? 1.695 -0.327 28.567 1.00 71.25 272 LYS A C 1
ATOM 2138 O O . LYS A 1 272 ? 1.461 -0.621 29.737 1.00 71.25 272 LYS A O 1
ATOM 2143 N N . SER A 1 273 ? 1.535 0.906 28.081 1.00 72.62 273 SER A N 1
ATOM 2144 C CA . SER A 1 273 ? 1.054 2.036 28.884 1.00 72.62 273 SER A CA 1
ATOM 2145 C C . SER A 1 273 ? -0.355 1.792 29.425 1.00 72.62 273 SER A C 1
ATOM 2147 O O . SER A 1 273 ? -0.588 2.014 30.608 1.00 72.62 273 SER A O 1
ATOM 2149 N N . PHE A 1 274 ? -1.272 1.291 28.595 1.00 68.12 274 PHE A N 1
ATOM 2150 C CA . PHE A 1 274 ? -2.661 1.015 28.971 1.00 68.12 274 PHE A CA 1
ATOM 2151 C C . PHE A 1 274 ? -2.785 -0.013 30.108 1.00 68.12 274 PHE A C 1
ATOM 2153 O O . PHE A 1 274 ? -3.580 0.158 31.031 1.00 68.12 274 PHE A O 1
ATOM 2160 N N . VAL A 1 275 ? -1.961 -1.066 30.104 1.00 67.00 275 VAL A N 1
ATOM 2161 C CA . VAL A 1 275 ? -1.958 -2.053 31.203 1.00 67.00 275 VAL A CA 1
ATOM 2162 C C . VAL A 1 275 ? -1.283 -1.519 32.466 1.00 67.00 275 VAL A C 1
ATOM 2164 O O . VAL A 1 275 ? -1.593 -1.939 33.588 1.00 67.00 275 VAL A O 1
ATOM 2167 N N . GLN A 1 276 ? -0.311 -0.624 32.303 1.00 68.75 276 GLN A N 1
ATOM 2168 C CA . GLN A 1 276 ? 0.412 -0.029 33.421 1.00 68.75 276 GLN A CA 1
ATOM 2169 C C . GLN A 1 276 ? -0.413 1.043 34.136 1.00 68.75 276 GLN A C 1
ATOM 2171 O O . GLN A 1 276 ? -0.354 1.099 35.363 1.00 68.75 276 GLN A O 1
ATOM 2176 N N . SER A 1 277 ? -1.208 1.835 33.410 1.00 68.12 277 SER A N 1
ATOM 2177 C CA . SER A 1 277 ? -1.928 2.990 33.957 1.00 68.12 277 SER A CA 1
ATOM 2178 C C . SER A 1 277 ? -3.104 2.633 34.869 1.00 68.12 277 SER A C 1
ATOM 2180 O O . SER A 1 277 ? -3.660 3.529 35.491 1.00 68.12 277 SER A O 1
ATOM 2182 N N . ARG A 1 278 ? -3.510 1.354 34.969 1.00 66.44 278 ARG A N 1
ATOM 2183 C CA . ARG A 1 278 ? -4.757 0.918 35.642 1.00 66.44 278 ARG A CA 1
ATOM 2184 C C . ARG A 1 278 ? -6.033 1.607 35.117 1.00 66.44 278 ARG A C 1
ATOM 2186 O O . ARG A 1 278 ? -7.112 1.243 35.570 1.00 66.44 278 ARG A O 1
ATOM 2193 N N . GLU A 1 279 ? -5.954 2.497 34.123 1.00 65.00 279 GLU A N 1
ATOM 2194 C CA . GLU A 1 279 ? -7.101 3.184 33.503 1.00 65.00 279 GLU A CA 1
ATOM 2195 C C . GLU A 1 279 ? -8.108 2.190 32.924 1.00 65.00 279 GLU A C 1
ATOM 2197 O O . GLU A 1 279 ? -9.310 2.445 32.925 1.00 65.00 279 GLU A O 1
ATOM 2202 N N . PHE A 1 280 ? -7.640 1.017 32.486 1.00 68.38 280 PHE A N 1
ATOM 2203 C CA . PHE A 1 280 ? -8.524 -0.047 32.022 1.00 68.38 280 PHE A CA 1
ATOM 2204 C C . PHE A 1 280 ? -9.483 -0.541 33.120 1.00 68.38 280 PHE A C 1
ATOM 2206 O O . PHE A 1 280 ? -10.595 -0.945 32.799 1.00 68.38 280 PHE A O 1
ATOM 2213 N N . LEU A 1 281 ? -9.096 -0.493 34.404 1.00 71.94 281 LEU A N 1
ATOM 2214 C CA . LEU A 1 281 ? -9.961 -0.887 35.522 1.00 71.94 281 LEU A CA 1
ATOM 2215 C C . LEU A 1 281 ? -11.082 0.136 35.745 1.00 71.94 281 LEU A C 1
ATOM 2217 O O . LEU A 1 281 ? -12.229 -0.264 35.934 1.00 71.94 281 LEU A O 1
ATOM 2221 N N . GLU A 1 282 ? -10.765 1.432 35.666 1.00 75.19 282 GLU A N 1
ATOM 2222 C CA . GLU A 1 282 ? -11.739 2.536 35.716 1.00 75.19 282 GLU A CA 1
ATOM 2223 C C . GLU A 1 282 ? -12.718 2.452 34.536 1.00 75.19 282 GLU A C 1
ATOM 2225 O O . GLU A 1 282 ? -13.936 2.425 34.723 1.00 75.19 282 GLU A O 1
ATOM 2230 N N . HIS A 1 283 ? -12.193 2.300 33.316 1.00 72.12 283 HIS A N 1
ATOM 2231 C CA . HIS A 1 283 ? -13.006 2.114 32.114 1.00 72.12 283 HIS A CA 1
ATOM 2232 C C . HIS A 1 283 ? -13.880 0.855 32.189 1.00 72.12 283 HIS A C 1
ATOM 2234 O O . HIS A 1 283 ? -15.049 0.904 31.812 1.00 72.12 283 HIS A O 1
ATOM 2240 N N . ARG A 1 284 ? -13.356 -0.264 32.708 1.00 73.12 284 ARG A N 1
ATOM 2241 C CA . ARG A 1 284 ? -14.128 -1.499 32.905 1.00 73.12 284 ARG A CA 1
ATOM 2242 C C . ARG A 1 284 ? -15.251 -1.298 33.915 1.00 73.12 284 ARG A C 1
ATOM 2244 O O . ARG A 1 284 ? -16.369 -1.735 33.665 1.00 73.12 284 ARG A O 1
ATOM 2251 N N . ARG A 1 285 ? -14.982 -0.612 35.029 1.00 80.88 285 ARG A N 1
ATOM 2252 C CA . ARG A 1 285 ? -16.002 -0.274 36.030 1.00 80.88 285 ARG A CA 1
ATOM 2253 C C . ARG A 1 285 ? -17.107 0.586 35.420 1.00 80.88 285 ARG A C 1
ATOM 2255 O O . ARG A 1 285 ? -18.277 0.263 35.595 1.00 80.88 285 ARG A O 1
ATOM 2262 N N . LEU A 1 286 ? -16.748 1.624 34.662 1.00 82.50 286 LEU A N 1
ATOM 2263 C CA . LEU A 1 286 ? -17.704 2.462 33.934 1.00 82.50 286 LEU A CA 1
ATOM 2264 C C . LEU A 1 286 ? -18.559 1.625 32.970 1.00 82.50 286 LEU A C 1
ATOM 2266 O O . LEU A 1 286 ? -19.779 1.766 32.941 1.00 82.50 286 LEU A O 1
ATOM 2270 N N . HIS A 1 287 ? -17.929 0.742 32.194 1.00 80.31 287 HIS A N 1
ATOM 2271 C CA . HIS A 1 287 ? -18.632 -0.087 31.219 1.00 80.31 287 HIS A CA 1
ATOM 2272 C C . HIS A 1 287 ? -19.562 -1.109 31.887 1.00 80.31 287 HIS A C 1
ATOM 2274 O O . HIS A 1 287 ? -20.684 -1.309 31.425 1.00 80.31 287 HIS A O 1
ATOM 2280 N N . GLY A 1 288 ? -19.139 -1.690 33.014 1.00 83.56 288 GLY A N 1
ATOM 2281 C CA . GLY A 1 288 ? -19.977 -2.542 33.856 1.00 83.56 288 GLY A CA 1
ATOM 2282 C C . GLY A 1 288 ? -21.213 -1.805 34.372 1.00 83.56 288 GLY A C 1
ATOM 2283 O O . GLY A 1 288 ? -22.327 -2.279 34.168 1.00 83.56 288 GLY A O 1
ATOM 2284 N N . LEU A 1 289 ? -21.030 -0.605 34.935 1.00 88.88 289 LEU A N 1
ATOM 2285 C CA . LEU A 1 289 ? -22.131 0.242 35.412 1.00 88.88 289 LEU A CA 1
ATOM 2286 C C . LEU A 1 289 ? -23.091 0.638 34.282 1.00 88.88 289 LEU A C 1
ATOM 2288 O O . LEU A 1 289 ? -24.304 0.621 34.468 1.00 88.88 289 LEU A O 1
ATOM 2292 N N . LEU A 1 290 ? -22.571 0.959 33.092 1.00 87.25 290 LEU A N 1
ATOM 2293 C CA . LEU A 1 290 ? -23.392 1.242 31.912 1.00 87.25 290 LEU A CA 1
ATOM 2294 C C . LEU A 1 290 ? -24.206 0.020 31.485 1.00 87.25 290 LEU A C 1
ATOM 2296 O O . LEU A 1 290 ? -25.398 0.150 31.217 1.00 87.25 290 LEU A O 1
ATOM 2300 N N . LYS A 1 291 ? -23.594 -1.167 31.431 1.00 86.69 291 LYS A N 1
ATOM 2301 C CA . LYS A 1 291 ? -24.279 -2.411 31.056 1.00 86.69 291 LYS A CA 1
ATOM 2302 C C . LYS A 1 291 ? -25.386 -2.756 32.053 1.00 86.69 291 LYS A C 1
ATOM 2304 O O . LYS A 1 291 ? -26.495 -3.077 31.630 1.00 86.69 291 LYS A O 1
ATOM 2309 N N . GLU A 1 292 ? -25.109 -2.618 33.346 1.00 92.00 292 GLU A N 1
ATOM 2310 C CA . GLU A 1 292 ? -26.077 -2.819 34.426 1.00 92.00 292 GLU A CA 1
ATOM 2311 C C . GLU A 1 292 ? -27.235 -1.813 34.334 1.00 92.00 292 GLU A C 1
ATOM 2313 O O . GLU A 1 292 ? -28.401 -2.207 34.329 1.00 92.00 292 GLU A O 1
ATOM 2318 N N . ALA A 1 293 ? -26.932 -0.527 34.128 1.00 89.62 293 ALA A N 1
ATOM 2319 C CA . ALA A 1 293 ? -27.942 0.508 33.913 1.00 89.62 293 ALA A CA 1
ATOM 2320 C C . ALA A 1 293 ? -28.788 0.249 32.654 1.00 89.62 293 ALA A C 1
ATOM 2322 O O . ALA A 1 293 ? -30.002 0.440 32.673 1.00 89.62 293 ALA A O 1
ATOM 2323 N N . THR A 1 294 ? -28.175 -0.233 31.568 1.00 89.81 294 THR A N 1
ATOM 2324 C CA . THR A 1 294 ? -28.882 -0.569 30.320 1.00 89.81 294 THR A CA 1
ATOM 2325 C C . THR A 1 294 ? -29.802 -1.775 30.517 1.00 89.81 294 THR A C 1
ATOM 2327 O O . THR A 1 294 ? -30.933 -1.766 30.035 1.00 89.81 294 THR A O 1
ATOM 2330 N N . GLN A 1 295 ? -29.357 -2.803 31.250 1.00 90.38 295 GLN A N 1
ATOM 2331 C CA . GLN A 1 295 ? -30.190 -3.956 31.605 1.00 90.38 295 GLN A CA 1
ATOM 2332 C C . GLN A 1 295 ? -31.365 -3.554 32.501 1.00 90.38 295 GLN A C 1
ATOM 2334 O O . GLN A 1 295 ? -32.497 -3.963 32.237 1.00 90.38 295 GLN A O 1
ATOM 2339 N N . ALA A 1 296 ? -31.126 -2.712 33.509 1.00 87.56 296 ALA A N 1
ATOM 2340 C CA . ALA A 1 296 ? -32.184 -2.159 34.348 1.00 87.56 296 ALA A CA 1
ATOM 2341 C C . ALA A 1 296 ? -33.191 -1.333 33.526 1.00 87.56 296 ALA A C 1
ATOM 2343 O O . ALA A 1 296 ? -34.400 -1.500 33.684 1.00 87.56 296 ALA A O 1
ATOM 2344 N N . ALA A 1 297 ? -32.713 -0.502 32.592 1.00 85.69 297 ALA A N 1
ATOM 2345 C CA . ALA A 1 297 ? -33.567 0.277 31.695 1.00 85.69 297 ALA A CA 1
ATOM 2346 C C . ALA A 1 297 ? -34.397 -0.610 30.750 1.00 85.69 297 ALA A C 1
ATOM 2348 O O . ALA A 1 297 ? -35.579 -0.346 30.541 1.00 85.69 297 ALA A O 1
ATOM 2349 N N . LEU A 1 298 ? -33.815 -1.691 30.219 1.00 87.00 298 LEU A N 1
ATOM 2350 C CA . LEU A 1 298 ? -34.529 -2.692 29.418 1.00 87.00 298 LEU A CA 1
ATOM 2351 C C . LEU A 1 298 ? -35.651 -3.367 30.213 1.00 87.00 298 LEU A C 1
ATOM 2353 O O . LEU A 1 298 ? -36.738 -3.547 29.672 1.00 87.00 298 LEU A O 1
ATOM 2357 N N . GLY A 1 299 ? -35.418 -3.693 31.488 1.00 85.62 299 GLY A N 1
ATOM 2358 C CA . GLY A 1 299 ? -36.456 -4.225 32.377 1.00 85.62 299 GLY A CA 1
ATOM 2359 C C . GLY A 1 299 ? -37.554 -3.208 32.710 1.00 85.62 299 GLY A C 1
ATOM 2360 O O . GLY A 1 299 ? -38.712 -3.578 32.874 1.00 85.62 299 GLY A O 1
ATOM 2361 N N . ALA A 1 300 ? -37.213 -1.918 32.764 1.00 84.12 300 ALA A N 1
ATOM 2362 C CA . ALA A 1 300 ? -38.159 -0.834 33.023 1.00 84.12 300 ALA A CA 1
ATOM 2363 C C . ALA A 1 300 ? -38.949 -0.380 31.780 1.00 84.12 300 ALA A C 1
ATOM 2365 O O . ALA A 1 300 ? -39.924 0.358 31.918 1.00 84.12 300 ALA A O 1
ATOM 2366 N N . LYS A 1 301 ? -38.564 -0.825 30.577 1.00 81.88 301 LYS A N 1
ATOM 2367 C CA . LYS A 1 301 ? -39.176 -0.439 29.294 1.00 81.88 301 LYS A CA 1
ATOM 2368 C C . LYS A 1 301 ? -40.699 -0.603 29.275 1.00 81.88 301 LYS A C 1
ATOM 2370 O O . LYS A 1 301 ? -41.389 0.244 28.718 1.00 81.88 301 LYS A O 1
ATOM 2375 N N . ASP A 1 302 ? -41.213 -1.677 29.869 1.00 81.81 302 ASP A N 1
ATOM 2376 C CA . ASP A 1 302 ? -42.650 -1.982 29.856 1.00 81.81 302 ASP A CA 1
ATOM 2377 C C . ASP A 1 302 ? -43.428 -1.242 30.962 1.00 81.81 302 ASP A C 1
ATOM 2379 O O . ASP A 1 302 ? -44.659 -1.242 30.968 1.00 81.81 302 ASP A O 1
ATOM 2383 N N . LEU A 1 303 ? -42.717 -0.596 31.893 1.00 82.31 303 LEU A N 1
ATOM 2384 C CA . LEU A 1 303 ? -43.284 0.109 33.046 1.00 82.31 303 LEU A CA 1
ATOM 2385 C C . LEU A 1 303 ? -43.402 1.625 32.832 1.00 82.31 303 LEU A C 1
ATOM 2387 O O . LEU A 1 303 ? -44.107 2.279 33.595 1.00 82.31 303 LEU A O 1
ATOM 2391 N N . VAL A 1 304 ? -42.730 2.184 31.820 1.00 79.00 304 VAL A N 1
ATOM 2392 C CA . VAL A 1 304 ? -42.613 3.637 31.611 1.00 79.00 304 VAL A CA 1
ATOM 2393 C C . VAL A 1 304 ? -42.926 3.988 30.159 1.00 79.00 304 VAL A C 1
ATOM 2395 O O . VAL A 1 304 ? -42.449 3.332 29.231 1.00 79.00 304 VAL A O 1
ATOM 2398 N N . ARG A 1 305 ? -43.731 5.031 29.924 1.00 78.94 305 ARG A N 1
ATOM 2399 C CA . ARG A 1 305 ? -44.045 5.462 28.550 1.00 78.94 305 ARG A CA 1
ATOM 2400 C C . ARG A 1 305 ? -42.852 6.211 27.938 1.00 78.94 305 ARG A C 1
ATOM 2402 O O . ARG A 1 305 ? -42.203 6.974 28.647 1.00 78.94 305 ARG A O 1
ATOM 2409 N N . PRO A 1 306 ? -42.614 6.126 26.612 1.00 76.75 306 PRO A N 1
ATOM 2410 C CA . PRO A 1 306 ? -41.475 6.797 25.966 1.00 76.75 306 PRO A CA 1
ATOM 2411 C C . PRO A 1 306 ? -41.415 8.320 26.173 1.00 76.75 306 PRO A C 1
ATOM 2413 O O . PRO A 1 306 ? -40.353 8.920 26.049 1.00 76.75 306 PRO A O 1
ATOM 2416 N N . ASN A 1 307 ? -42.555 8.943 26.489 1.00 81.19 307 ASN A N 1
ATOM 2417 C CA . ASN A 1 307 ? -42.710 10.395 26.605 1.00 81.19 307 ASN A CA 1
ATOM 2418 C C . ASN A 1 307 ? -42.859 10.852 28.069 1.00 81.19 307 ASN A C 1
ATOM 2420 O O . ASN A 1 307 ? -43.220 12.000 28.327 1.00 81.19 307 ASN A O 1
ATOM 2424 N N . GLU A 1 308 ? -42.694 9.941 29.023 1.00 79.06 308 GLU A N 1
ATOM 2425 C CA . GLU A 1 308 ? -42.896 10.205 30.442 1.00 79.06 308 GLU A CA 1
ATOM 2426 C C . GLU A 1 308 ? -41.679 10.936 31.020 1.00 79.06 308 GLU A C 1
ATOM 2428 O O . GLU A 1 308 ? -40.535 10.528 30.815 1.00 79.06 308 GLU A O 1
ATOM 2433 N N . GLN A 1 309 ? -41.903 12.058 31.710 1.00 75.50 309 GLN A N 1
ATOM 2434 C CA . GLN A 1 309 ? -40.807 12.807 32.319 1.00 75.50 309 GLN A CA 1
ATOM 2435 C C . GLN A 1 309 ? -40.275 12.048 33.536 1.00 75.50 309 GLN A C 1
ATOM 2437 O O . GLN A 1 309 ? -40.988 11.845 34.512 1.00 75.50 309 GLN A O 1
ATOM 2442 N N . VAL A 1 310 ? -38.993 11.686 33.492 1.00 75.38 310 VAL A N 1
ATOM 2443 C CA . VAL A 1 310 ? -38.319 10.879 34.526 1.00 75.38 310 VAL A CA 1
ATOM 2444 C C . VAL A 1 310 ? -38.071 11.675 35.823 1.00 75.38 310 VAL A C 1
ATOM 2446 O O . VAL A 1 310 ? -37.665 11.111 36.832 1.00 75.38 310 VAL A O 1
ATOM 2449 N N . GLY A 1 311 ? -38.306 12.995 35.823 1.00 76.69 311 GLY A N 1
ATOM 2450 C CA . GLY A 1 311 ? -38.110 13.859 36.998 1.00 76.69 311 GLY A CA 1
ATOM 2451 C C . GLY A 1 311 ? -36.660 13.921 37.499 1.00 76.69 311 GLY A C 1
ATOM 2452 O O . GLY A 1 311 ? -36.408 14.417 38.593 1.00 76.69 311 GLY A O 1
ATOM 2453 N N . PHE A 1 312 ? -35.715 13.410 36.707 1.00 75.69 312 PHE A N 1
ATOM 2454 C CA . PHE A 1 312 ? -34.294 13.343 37.014 1.00 75.69 312 PHE A CA 1
ATOM 2455 C C . PHE A 1 312 ? -33.532 14.281 36.080 1.00 75.69 312 PHE A C 1
ATOM 2457 O O . PHE A 1 312 ? -33.561 14.116 34.859 1.00 75.69 312 PHE A O 1
ATOM 2464 N N . GLU A 1 313 ? -32.857 15.271 36.654 1.00 74.31 313 GLU A N 1
ATOM 2465 C CA . GLU A 1 313 ? -32.071 16.252 35.913 1.00 74.31 313 GLU A CA 1
ATOM 2466 C C . GLU A 1 313 ? -30.588 15.869 36.006 1.00 74.31 313 GLU A C 1
ATOM 2468 O O . GLU A 1 313 ? -29.981 15.894 37.078 1.00 74.31 313 GLU A O 1
ATOM 2473 N N . LEU A 1 314 ? -29.995 15.462 34.880 1.00 70.94 314 LEU A N 1
ATOM 2474 C CA . LEU A 1 314 ? -28.561 15.192 34.809 1.00 70.94 314 LEU A CA 1
ATOM 2475 C C . LEU A 1 314 ? -27.807 16.515 34.960 1.00 70.94 314 LEU A C 1
ATOM 2477 O O . LEU A 1 314 ? -27.856 17.366 34.073 1.00 70.94 314 LEU A O 1
ATOM 2481 N N . MET A 1 315 ? -27.074 16.664 36.063 1.00 68.56 315 MET A N 1
ATOM 2482 C CA . MET A 1 315 ? -26.087 17.730 36.236 1.00 68.56 315 MET A CA 1
ATOM 2483 C C . MET A 1 315 ? -24.997 17.563 35.171 1.00 68.56 315 MET A C 1
ATOM 2485 O O . MET A 1 315 ? -24.031 16.825 35.356 1.00 68.56 315 MET A O 1
ATOM 2489 N N . GLN A 1 316 ? -25.165 18.216 34.023 1.00 64.69 316 GLN A N 1
ATOM 2490 C CA . GLN A 1 316 ? -24.123 18.271 33.009 1.00 64.69 316 GLN A CA 1
ATOM 2491 C C . GLN A 1 316 ? -22.974 19.119 33.551 1.00 64.69 316 GLN A C 1
ATOM 2493 O O . GLN A 1 316 ? -23.186 20.222 34.060 1.00 64.69 316 GLN A O 1
ATOM 2498 N N . SER A 1 317 ? -21.746 18.623 33.429 1.00 59.59 317 SER A N 1
ATOM 2499 C CA . SER A 1 317 ? -20.537 19.398 33.686 1.00 59.59 317 SER A CA 1
ATOM 2500 C C . SER A 1 317 ? -20.439 20.532 32.660 1.00 59.59 317 SER A C 1
ATOM 2502 O O . SER A 1 317 ? -19.804 20.421 31.617 1.00 59.59 317 SER A O 1
ATOM 2504 N N . SER A 1 318 ? -21.110 21.650 32.936 1.00 61.28 318 SER A N 1
ATOM 2505 C CA . SER A 1 318 ? -21.020 22.847 32.109 1.00 61.28 318 SER A CA 1
ATOM 2506 C C . SER A 1 318 ? -19.797 23.657 32.534 1.00 61.28 318 SER A C 1
ATOM 2508 O O . SER A 1 318 ? -19.735 24.146 33.664 1.00 61.28 318 SER A O 1
ATOM 2510 N N . SER A 1 319 ? -18.837 23.853 31.632 1.00 56.97 319 SER A N 1
ATOM 2511 C CA . SER A 1 319 ? -17.817 24.885 31.816 1.00 56.97 319 SER A CA 1
ATOM 2512 C C . SER A 1 319 ? -18.389 26.218 31.341 1.00 56.97 319 SER A C 1
ATOM 2514 O O . SER A 1 319 ? -18.704 26.390 30.162 1.00 56.97 319 SER A O 1
ATOM 2516 N N . ARG A 1 320 ? -18.567 27.178 32.255 1.00 56.97 320 ARG A N 1
ATOM 2517 C CA . ARG A 1 320 ? -18.919 28.551 31.870 1.00 56.97 320 ARG A CA 1
ATOM 2518 C C . ARG A 1 320 ? -17.673 29.214 31.298 1.00 56.97 320 ARG A C 1
ATOM 2520 O O . ARG A 1 320 ? -16.831 29.685 32.059 1.00 56.97 320 ARG A O 1
ATOM 2527 N N . ILE A 1 321 ? -17.582 29.284 29.972 1.00 58.97 321 ILE A N 1
ATOM 2528 C CA . ILE A 1 321 ? -16.551 30.073 29.293 1.00 58.97 321 ILE A CA 1
ATOM 2529 C C . ILE A 1 321 ? -16.837 31.545 29.596 1.00 58.97 321 ILE A C 1
ATOM 2531 O O . ILE A 1 321 ? -17.779 32.128 29.063 1.00 58.97 321 ILE A O 1
ATOM 2535 N N . ARG A 1 322 ? -16.055 32.140 30.502 1.00 69.38 322 ARG A N 1
ATOM 2536 C CA . ARG A 1 322 ? -16.191 33.562 30.862 1.00 69.38 322 ARG A CA 1
ATOM 2537 C C . ARG A 1 322 ? -15.310 34.459 29.997 1.00 69.38 322 ARG A C 1
ATOM 2539 O O . ARG A 1 322 ? -15.554 35.658 29.941 1.00 69.38 322 ARG A O 1
ATOM 2546 N N . SER A 1 323 ? -14.291 33.897 29.344 1.00 70.94 323 SER A N 1
ATOM 2547 C CA . SER A 1 323 ? -13.376 34.638 28.475 1.00 70.94 323 SER A CA 1
ATOM 2548 C C . SER A 1 323 ? -12.623 33.710 27.521 1.00 70.94 323 SER A C 1
ATOM 2550 O O . SER A 1 323 ? -12.219 32.613 27.903 1.00 70.94 323 SER A O 1
ATOM 2552 N N . VAL A 1 324 ? -12.348 34.195 26.307 1.00 70.12 324 VAL A N 1
ATOM 2553 C CA . VAL A 1 324 ? -11.470 33.538 25.320 1.00 70.12 324 VAL A CA 1
ATOM 2554 C C . VAL A 1 324 ? -10.036 33.401 25.854 1.00 70.12 324 VAL A C 1
ATOM 2556 O O . VAL A 1 324 ? -9.324 32.475 25.489 1.00 70.12 324 VAL A O 1
ATOM 2559 N N . SER A 1 325 ? -9.626 34.251 26.802 1.00 72.56 325 SER A N 1
ATOM 2560 C CA . SER A 1 325 ? -8.314 34.161 27.462 1.00 72.56 325 SER A CA 1
ATOM 2561 C C . SER A 1 325 ? -8.148 32.949 28.389 1.00 72.56 325 SER A C 1
ATOM 2563 O O . SER A 1 325 ? -7.044 32.704 28.861 1.00 72.56 325 SER A O 1
ATOM 2565 N N . GLN A 1 326 ? -9.220 32.196 28.671 1.00 69.12 326 GLN A N 1
ATOM 2566 C CA . GLN A 1 326 ? -9.148 30.930 29.417 1.00 69.12 326 GLN A CA 1
ATOM 2567 C C . GLN A 1 326 ? -8.699 29.754 28.537 1.00 69.12 326 GLN A C 1
ATOM 2569 O O . GLN A 1 326 ? -8.457 28.664 29.048 1.00 69.12 326 GLN A O 1
ATOM 2574 N N . TRP A 1 327 ? -8.602 29.952 27.221 1.00 65.00 327 TRP A N 1
ATOM 2575 C CA . TRP A 1 327 ? -8.157 28.928 26.288 1.00 65.00 327 TRP A CA 1
ATOM 2576 C C . TRP A 1 327 ? -6.630 28.943 26.240 1.00 65.00 327 TRP A C 1
ATOM 2578 O O . TRP A 1 327 ? -6.023 29.759 25.550 1.00 65.00 327 TRP A O 1
ATOM 2588 N N . ALA A 1 328 ? -6.005 28.042 26.991 1.00 69.81 328 ALA A N 1
ATOM 2589 C CA . ALA A 1 328 ? -4.614 27.685 26.761 1.00 69.81 328 ALA A CA 1
ATOM 2590 C C . ALA A 1 328 ? -4.561 26.644 25.635 1.00 69.81 328 ALA A C 1
ATOM 2592 O O . ALA A 1 328 ? -5.344 25.691 25.626 1.00 69.81 328 ALA A O 1
ATOM 2593 N N . LEU A 1 329 ? -3.646 26.821 24.67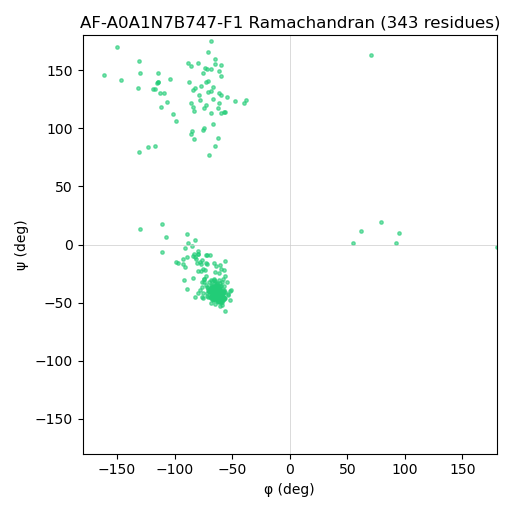8 1.00 62.94 329 LEU A N 1
ATOM 2594 C CA . LEU A 1 329 ? -3.319 25.751 23.740 1.00 62.94 329 LEU A CA 1
ATOM 2595 C C . LEU A 1 329 ? -2.802 24.561 24.547 1.00 62.94 329 LEU A C 1
ATOM 2597 O O . LEU A 1 329 ? -1.927 24.719 25.397 1.00 62.94 329 LEU A O 1
ATOM 2601 N N . TYR A 1 330 ? -3.379 23.390 24.293 1.00 56.53 330 TYR A N 1
ATOM 2602 C CA . TYR A 1 330 ? -2.953 22.148 24.918 1.00 56.53 330 TYR A CA 1
ATOM 2603 C C . TYR A 1 330 ? -1.466 21.912 24.619 1.00 56.53 330 TYR A C 1
ATOM 2605 O O . TYR A 1 330 ? -1.098 21.723 23.460 1.00 56.53 330 TYR A O 1
ATOM 2613 N N . ASP A 1 331 ? -0.632 21.945 25.660 1.00 69.94 331 ASP A N 1
ATOM 2614 C CA . ASP A 1 331 ? 0.789 21.606 25.600 1.00 69.94 331 ASP A CA 1
ATOM 2615 C C . ASP A 1 331 ? 0.977 20.158 26.090 1.00 69.94 331 ASP A C 1
ATOM 2617 O O . ASP A 1 331 ? 0.871 19.892 27.294 1.00 69.94 331 ASP A O 1
ATOM 2621 N N . PRO A 1 332 ? 1.256 19.197 25.190 1.00 56.09 332 PRO A N 1
ATOM 2622 C CA . PRO A 1 332 ? 1.448 17.795 25.552 1.00 56.09 332 PRO A CA 1
ATOM 2623 C C . PRO A 1 332 ? 2.615 17.566 26.526 1.00 56.09 332 PRO A C 1
ATOM 2625 O O . PRO A 1 332 ? 2.674 16.509 27.154 1.00 56.09 332 PRO A O 1
ATOM 2628 N N . ALA A 1 333 ? 3.541 18.525 26.664 1.00 67.19 333 ALA A N 1
ATOM 2629 C CA . ALA A 1 333 ? 4.690 18.425 27.559 1.00 67.19 333 ALA A CA 1
ATOM 2630 C C . ALA A 1 333 ? 4.366 18.778 29.025 1.00 67.19 333 ALA A C 1
ATOM 2632 O O . ALA A 1 333 ? 5.169 18.479 29.907 1.00 67.19 333 ALA A O 1
ATOM 2633 N N . GLN A 1 334 ? 3.198 19.371 29.313 1.00 59.38 334 GLN A N 1
ATOM 2634 C CA . GLN A 1 334 ? 2.822 19.841 30.657 1.00 59.38 334 GLN A CA 1
ATOM 2635 C C . GLN A 1 334 ? 2.116 18.803 31.544 1.00 59.38 334 GLN A C 1
ATOM 2637 O O . GLN A 1 334 ? 1.667 19.151 32.636 1.00 59.38 334 GLN A O 1
ATOM 2642 N N . ARG A 1 335 ? 2.036 17.522 31.151 1.00 48.00 335 ARG A N 1
ATOM 2643 C CA . ARG A 1 335 ? 1.615 16.452 32.077 1.00 48.00 335 ARG A CA 1
ATOM 2644 C C . ARG A 1 335 ? 2.699 16.212 33.135 1.00 48.00 335 ARG A C 1
ATOM 2646 O O . ARG A 1 335 ? 3.448 15.243 33.076 1.00 48.00 335 ARG A O 1
ATOM 2653 N N . VAL A 1 336 ? 2.763 17.098 34.123 1.00 43.62 336 VAL A N 1
ATOM 2654 C CA . VAL A 1 336 ? 3.313 16.775 35.434 1.00 43.62 336 VAL A CA 1
ATOM 2655 C C . VAL A 1 336 ? 2.258 15.916 36.120 1.00 43.62 336 VAL A C 1
ATOM 2657 O O . VAL A 1 336 ? 1.117 16.333 36.289 1.00 43.62 336 VAL A O 1
ATOM 2660 N N . SER A 1 337 ? 2.641 14.679 36.415 1.00 42.88 337 SER A N 1
ATOM 2661 C CA . SER A 1 337 ? 1.911 13.708 37.227 1.00 42.88 337 SER A CA 1
ATOM 2662 C C . SER A 1 337 ? 1.216 14.374 38.416 1.00 42.88 337 SER A C 1
ATOM 2664 O O . SER A 1 337 ? 1.885 15.034 39.213 1.00 42.88 337 SER A O 1
ATOM 2666 N N . GLU A 1 338 ? -0.102 14.187 38.536 1.00 40.75 338 GLU A N 1
ATOM 2667 C CA . GLU A 1 338 ? -0.836 14.549 39.750 1.00 40.75 338 GLU A CA 1
ATOM 2668 C C . GLU A 1 338 ? -0.170 13.857 40.951 1.00 40.75 338 GLU A C 1
ATOM 2670 O O . GLU A 1 338 ? 0.059 12.641 40.907 1.00 40.75 338 GLU A O 1
ATOM 2675 N N . PRO A 1 339 ? 0.203 14.596 42.009 1.00 39.34 339 PRO A N 1
ATOM 2676 C CA . PRO A 1 339 ? 0.631 13.970 43.243 1.00 39.34 339 PRO A CA 1
ATOM 2677 C C . PRO A 1 339 ? -0.574 13.255 43.855 1.00 39.34 339 PRO A C 1
ATOM 2679 O O . PRO A 1 339 ? -1.626 13.852 44.064 1.00 39.34 339 PRO A O 1
ATOM 2682 N N . VAL A 1 340 ? -0.401 11.962 44.123 1.00 42.59 340 VAL A N 1
ATOM 2683 C CA . VAL A 1 340 ? -1.327 11.149 44.913 1.00 42.59 340 VAL A CA 1
ATOM 2684 C C . VAL A 1 340 ? -1.488 11.826 46.276 1.00 42.59 340 VAL A C 1
ATOM 2686 O O . VAL A 1 340 ? -0.514 11.925 47.025 1.00 42.59 340 VAL A O 1
ATOM 2689 N N . GLU A 1 341 ? -2.685 12.330 46.583 1.00 40.12 341 GLU A N 1
ATOM 2690 C CA . GLU A 1 341 ? -3.019 12.753 47.945 1.00 40.12 341 GLU A CA 1
ATOM 2691 C C . GLU A 1 341 ? -2.928 11.529 48.871 1.00 40.12 341 GLU A C 1
ATOM 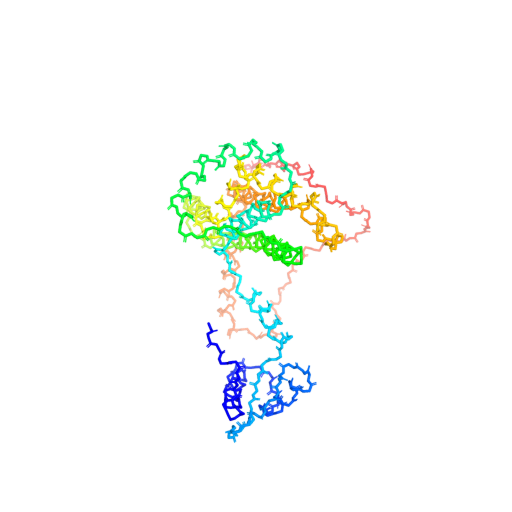2693 O O . GLU A 1 341 ? -3.455 10.468 48.525 1.00 40.12 341 GLU A O 1
ATOM 2698 N N . PRO A 1 342 ? -2.232 11.619 50.017 1.00 45.66 342 PRO A N 1
ATOM 2699 C CA . PRO A 1 342 ? -2.244 10.543 50.992 1.00 45.66 342 PRO A CA 1
ATOM 2700 C C . PRO A 1 342 ? -3.619 10.490 51.662 1.00 45.66 342 PRO A C 1
ATOM 2702 O O . PRO A 1 342 ? -4.131 11.517 52.113 1.00 45.66 342 PRO A O 1
ATOM 2705 N N . ASP A 1 343 ? -4.185 9.284 51.729 1.00 39.81 343 ASP A N 1
ATOM 2706 C CA . ASP A 1 343 ? -5.385 8.972 52.504 1.00 39.81 343 ASP A CA 1
ATOM 2707 C C . ASP A 1 343 ? -5.257 9.551 53.924 1.00 39.81 343 ASP A C 1
ATOM 2709 O O . ASP A 1 343 ? -4.293 9.267 54.642 1.00 39.81 343 ASP A O 1
ATOM 2713 N N . LEU A 1 344 ? -6.222 10.382 54.321 1.00 39.84 344 LEU A N 1
ATOM 2714 C CA . LEU A 1 344 ? -6.411 10.772 55.715 1.00 39.84 344 LEU A CA 1
ATOM 2715 C C . LEU A 1 344 ? -7.277 9.701 56.392 1.00 39.84 344 LEU A C 1
ATOM 2717 O O . LEU A 1 344 ? -8.383 9.427 55.924 1.00 39.84 344 LEU A O 1
ATOM 2721 N N . GLU A 1 345 ? -6.725 9.107 57.455 1.00 39.69 345 GLU A N 1
ATOM 2722 C CA . GLU A 1 345 ? -7.375 8.154 58.374 1.00 39.69 345 GLU A CA 1
ATOM 2723 C C . GLU A 1 345 ? -8.685 8.668 58.989 1.00 39.69 345 GLU A C 1
ATOM 2725 O O . GLU A 1 345 ? -8.771 9.879 59.314 1.00 39.69 345 GLU A O 1
#

Nearest PDB structures (foldseek):
  3ja6-assembly1_I  TM=1.755E-01  e=1.994E+00  Escherichia coli
  3ja6-assembly1_H  TM=1.790E-01  e=4.416E+00  Escherichia coli
  7a0g-assembly1_III  TM=2.105E-01  e=7.259E+00  Serratia marcescens
  7a0g-assembly1_DDD  TM=2.103E-01  e=7.629E+00  Serratia marcescens
  7a0g-assembly1_JJJ  TM=1.809E-01  e=5.662E+00  Serratia marcescens

Sequence (345 aa):
MDADKALPSSVLLERLARDVDALRSTGEDLPQAPQAYVAEWLNQGWLTRRFPAGAPEEEYELSAEALTALRFVTGLLKPRTTATESRLSVVIHQLSRLAEETNTSPEARLAALRAERDRIDRAIEDVERGGVKTLAPDRAIERAREVIALAQELAADFRSVRDEFERLNRGLRQSLMEHEGSRGDVLEQLFAGVDLIGESDAGRTFNAFWRLLTDSEQAATLRESLDEVTGRPFARQLESHERKFLLGLTGALLNEGRGVHDVLQHFARSLKSFVQSREFLEHRRLHGLLKEATQAALGAKDLVRPNEQVGFELMQSSSRIRSVSQWALYDPAQRVSEPVEPDLE

pLDDT: mean 72.11, std 12.95, range [35.94, 93.12]